Protein 4HEI (pdb70)

InterPro domains:
  IPR003489 Ribosome hibernation promoting factor/RaiA [PF02482] (3-92)
  IPR003489 Ribosome hibernation promoting factor/RaiA [TIGR00741] (1-95)
  IPR003489 Ribosome hibernation promoting factor/RaiA [cd00552] (2-91)
  IPR036567 Ribosome hibernation promotion factor-like [G3DSA:3.30.160.100] (1-95)
  IPR036567 Ribosome hibernation promotion factor-like [SSF69754] (1-95)
  IPR050574 HPF/YfiA ribosome-associated [PTHR33231] (2-95)

Nearest PDB structures (foldseek):
  4hei-assembly1_A  TM=1.011E+00  e=3.816E-20  Vibrio cholerae O1 biovar El Tor str. N16961
  6h4n-assembly1_x  TM=9.667E-01  e=2.259E-11  Escherichia coli BW25113
  4v8h-assembly2_CX  TM=9.528E-01  e=6.889E-11  Escherichia coli K-12
  3tqm-assembly1_A  TM=9.618E-01  e=5.999E-10  Coxiella burnetii
  2ywq-assembly3_C  TM=9.200E-01  e=1.225E-08  Thermus thermophilus HB8

B-factor: mean 31.22, std 11.82, range [11.13, 81.32]

Radius of gyration: 16.6 Å; Cα contacts (8 Å, |Δi|>4): 296; chains: 2; bounding box: 36×39×43 Å

Foldseek 3Di:
DAEDEEEDADDDDVVLVVLLVVLVVVVCVVPVFWDYKYWYWYDDPQKTKIWMWTDGVPDIFTDMAIDSDNSVRSVVGSVSRSVVRVVVVVVD/DAEDEEEDADDCDVVNVVLLCVLVVVVVVVAPFWDYKYWYWYDDPQKTKIWMWTDGDPDIQTDMAIDSDNSVRSVVGSVSSVVVRVVVVDD

Solvent-accessible surface area: 10105 Å² total; per-residue (Å²): 76,115,31,32,14,48,22,38,141,47,111,57,48,110,63,17,58,94,63,1,78,51,47,2,75,138,8,66,200,140,15,111,108,11,48,13,4,17,2,8,0,58,36,56,163,137,84,34,5,0,5,2,19,0,22,10,80,158,38,53,10,81,9,57,5,64,53,158,79,12,71,36,0,2,46,46,2,12,79,86,0,46,143,59,3,75,148,54,111,108,72,111,79,105,25,33,16,53,23,40,136,47,107,48,49,108,64,20,52,92,60,0,68,65,50,1,66,111,5,63,162,125,18,129,104,9,55,24,3,16,2,8,0,55,37,62,169,154,101,33,20,0,5,2,18,0,24,14,54,154,42,48,7,77,10,58,6,76,38,139,75,10,70,35,0,3,54,44,2,14,100,96,0,46,146,51,3,48,124,60,134,152,70

CATH classification: 3.30.160.100

Sequence (183 aa):
MQINIQGHHIDLTDSMQDYVHSKFDKLERFFDHINHVQVILRVEKLRRQIAEATLHVNQAEIHAHADDENMYAAIDSLVDKLVRQLNKHKEKLMQINIQGHHIDLTDSMQDYVHSKFDKLERFFDHINHVQVILRVEKLRQIAEATLHVNQAEIHAHADDENMYAAIDSLVDKLVRQLNKHKEK

Structure (mmCIF, N/CA/C/O backbone):
data_4HEI
#
_entry.id   4HEI
#
_cell.length_a   46.354
_cell.length_b   46.354
_cell.length_c   174.492
_cell.angle_alpha   90.00
_cell.angle_beta   90.00
_cell.angle_gamma   90.00
#
_symmetry.space_group_name_H-M   'P 41 21 2'
#
loop_
_entity.id
_entity.type
_entity.pdbx_description
1 polymer 'RIBOSOME HIBERNATION PROTEIN YHBH'
2 non-polymer 'COBALT (III) ION'
3 non-polymer 'THIOCYANATE ION'
4 non-polymer 'UNKNOWN LIGAND'
5 water water
#
loop_
_atom_site.group_PDB
_atom_site.id
_atom_site.type_symbol
_atom_site.label_atom_id
_atom_site.label_alt_id
_atom_site.label_comp_id
_atom_site.label_asym_id
_atom_site.label_entity_id
_atom_site.label_seq_id
_atom_site.pdbx_PDB_ins_code
_atom_site.Cartn_x
_atom_site.Cartn_y
_atom_site.Cartn_z
_atom_site.occupancy
_atom_site.B_iso_or_equiv
_atom_site.auth_seq_id
_atom_site.auth_comp_id
_atom_site.auth_asym_id
_atom_site.auth_atom_id
_atom_site.pdbx_PDB_model_num
ATOM 1 N N . MET A 1 1 ? -7.858 11.833 69.462 1.00 45.00 1 MET A N 1
ATOM 2 C CA . MET A 1 1 ? -6.772 12.704 68.936 1.00 43.58 1 MET A CA 1
ATOM 3 C C . MET A 1 1 ? -7.165 14.180 68.957 1.00 43.40 1 MET A C 1
ATOM 4 O O . MET A 1 1 ? -8.099 14.601 68.267 1.00 43.41 1 MET A O 1
ATOM 9 N N . GLN A 1 2 ? -6.452 14.956 69.766 1.00 41.40 2 GLN A N 1
ATOM 10 C CA . GLN A 1 2 ? -6.689 16.392 69.871 1.00 38.89 2 GLN A CA 1
ATOM 11 C C . GLN A 1 2 ? -5.437 17.072 69.340 1.00 35.57 2 GLN A C 1
ATOM 12 O O . GLN A 1 2 ? -4.384 17.020 69.981 1.00 33.57 2 GLN A O 1
ATOM 18 N N . ILE A 1 3 ? -5.556 17.699 68.171 1.00 32.11 3 ILE A N 1
ATOM 19 C CA . ILE A 1 3 ? -4.429 18.372 67.536 1.00 29.55 3 ILE A CA 1
ATOM 20 C C . ILE A 1 3 ? -4.363 19.864 67.822 1.00 29.04 3 ILE A C 1
ATOM 21 O O . ILE A 1 3 ? -5.351 20.579 67.662 1.00 28.09 3 ILE A O 1
ATOM 26 N N . ASN A 1 4 ? -3.196 20.332 68.245 1.00 26.24 4 ASN A N 1
ATOM 27 C CA . ASN A 1 4 ? -3.011 21.750 68.496 1.00 25.83 4 ASN A CA 1
ATOM 28 C C . ASN A 1 4 ? -1.983 22.231 67.486 1.00 23.96 4 ASN A C 1
ATOM 29 O O . ASN A 1 4 ? -0.846 21.767 67.478 1.00 21.82 4 ASN A O 1
ATOM 34 N N . ILE A 1 5 ? -2.392 23.147 66.617 1.00 22.78 5 ILE A N 1
ATOM 35 C CA . ILE A 1 5 ? -1.489 23.674 65.609 1.00 22.27 5 ILE A CA 1
ATOM 36 C C . ILE A 1 5 ? -1.114 25.101 65.955 1.00 24.57 5 ILE A C 1
ATOM 37 O O . ILE A 1 5 ? -1.989 25.953 66.133 1.00 24.52 5 ILE A O 1
ATOM 42 N N . GLN A 1 6 ? 0.185 25.356 66.049 1.00 23.52 6 GLN A N 1
ATOM 43 C CA . GLN A 1 6 ? 0.682 26.689 66.356 1.00 26.08 6 GLN A CA 1
ATOM 44 C C . GLN A 1 6 ? 1.637 27.163 65.270 1.00 25.48 6 GLN A C 1
ATOM 45 O O . GLN A 1 6 ? 2.338 26.366 64.648 1.00 22.53 6 GLN A O 1
ATOM 51 N N . GLY A 1 7 ? 1.657 28.474 65.048 1.00 26.38 7 GLY A N 1
ATOM 52 C CA . GLY A 1 7 ? 2.548 29.038 64.055 1.00 27.55 7 GLY A CA 1
ATOM 53 C C . GLY A 1 7 ? 3.516 29.997 64.719 1.00 28.89 7 GLY A C 1
ATOM 54 O O . GLY A 1 7 ? 3.215 30.550 65.776 1.00 29.58 7 GLY A O 1
ATOM 55 N N . HIS A 1 8 ? 4.683 30.179 64.112 1.00 29.98 8 HIS A N 1
ATOM 56 C CA . HIS A 1 8 ? 5.693 31.096 64.635 1.00 32.43 8 HIS A CA 1
ATOM 57 C C . HIS A 1 8 ? 6.398 31.778 63.466 1.00 32.16 8 HIS A C 1
ATOM 58 O O . HIS A 1 8 ? 6.99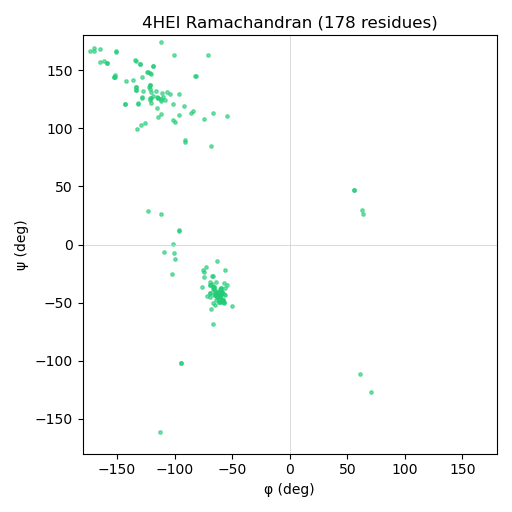9 31.112 62.622 1.00 30.35 8 HIS A O 1
ATOM 65 N N . HIS A 1 9 ? 6.326 33.104 63.427 1.00 33.41 9 HIS A N 1
ATOM 66 C CA . HIS A 1 9 ? 6.945 33.877 62.354 1.00 35.98 9 HIS A CA 1
ATOM 67 C C . HIS A 1 9 ? 6.423 33.402 61.007 1.00 35.00 9 HIS A C 1
ATOM 68 O O . HIS A 1 9 ? 7.190 33.177 60.077 1.00 35.19 9 HIS A O 1
ATOM 75 N N . ILE A 1 10 ? 5.109 33.247 60.912 1.00 35.14 10 ILE A N 1
ATOM 76 C CA . ILE A 1 10 ? 4.494 32.781 59.680 1.00 34.93 10 ILE A CA 1
ATOM 77 C C . ILE A 1 10 ? 3.024 33.166 59.629 1.00 35.45 10 ILE A C 1
ATOM 78 O O . ILE A 1 10 ? 2.389 33.398 60.661 1.00 32.00 10 ILE A O 1
ATOM 83 N N . ASP A 1 11 ? 2.485 33.241 58.417 1.00 36.21 11 ASP A N 1
ATOM 84 C CA . ASP A 1 11 ? 1.079 33.562 58.253 1.00 38.05 11 ASP A CA 1
ATOM 85 C C . ASP A 1 11 ? 0.334 32.238 58.230 1.00 37.29 11 ASP A C 1
ATOM 86 O O . ASP A 1 11 ? 0.133 31.650 57.169 1.00 39.20 11 ASP A O 1
ATOM 91 N N . LEU A 1 12 ? -0.042 31.760 59.411 1.00 36.49 12 LEU A N 1
ATOM 92 C CA . LEU A 1 12 ? -0.768 30.500 59.533 1.00 35.58 12 LEU A CA 1
ATOM 93 C C . LEU A 1 12 ? -2.152 30.667 58.901 1.00 35.59 12 LEU A C 1
ATOM 94 O O . LEU A 1 12 ? -2.982 31.423 59.402 1.00 35.74 12 LEU A O 1
ATOM 99 N N . THR A 1 13 ? -2.389 29.969 57.795 1.00 34.64 13 THR A N 1
ATOM 100 C CA . THR A 1 13 ? -3.663 30.058 57.086 1.00 33.78 13 THR A CA 1
ATOM 101 C C . THR A 1 13 ? -4.576 28.882 57.394 1.00 33.79 13 THR A C 1
ATOM 102 O O . THR A 1 13 ? -4.130 27.851 57.898 1.00 34.12 13 THR A O 1
ATOM 106 N N . ASP A 1 14 ? -5.858 29.034 57.086 1.00 32.72 14 ASP A N 1
ATOM 107 C CA . ASP A 1 14 ? -6.807 27.957 57.328 1.00 33.22 14 ASP A CA 1
ATOM 108 C C . ASP A 1 14 ? -6.498 26.784 56.413 1.00 32.45 14 ASP A C 1
ATOM 109 O O . ASP A 1 14 ? -6.802 25.641 56.743 1.00 32.44 14 ASP A O 1
ATOM 114 N N . SER A 1 1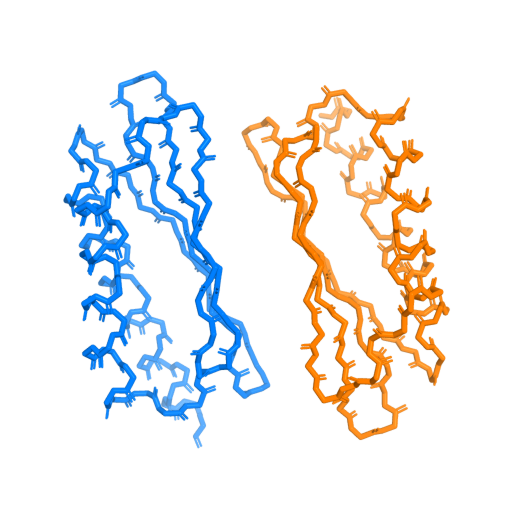5 ? -5.893 27.072 55.264 1.00 31.21 15 SER A N 1
ATOM 115 C CA . SER A 1 15 ? -5.530 26.018 54.325 1.00 29.06 15 SER A CA 1
ATOM 116 C C . SER A 1 15 ? -4.466 25.125 54.951 1.00 27.94 15 SER A C 1
ATOM 117 O O . SER A 1 15 ? -4.530 23.904 54.834 1.00 26.89 15 SER A O 1
ATOM 120 N N . MET A 1 16 ? -3.480 25.735 55.604 1.00 27.06 16 MET A N 1
ATOM 121 C CA . MET A 1 16 ? -2.429 24.966 56.252 1.00 27.11 16 MET A CA 1
ATOM 122 C C . MET A 1 16 ? -3.050 24.091 57.327 1.00 25.83 16 MET A C 1
ATOM 123 O O . MET A 1 16 ? -2.792 22.890 57.390 1.00 22.51 16 MET A O 1
ATOM 128 N N . GLN A 1 17 ? -3.873 24.697 58.172 1.00 25.37 17 GLN A N 1
ATOM 129 C CA . GLN A 1 17 ? -4.512 23.948 59.238 1.00 27.36 17 GLN A CA 1
ATOM 130 C C . GLN A 1 17 ? -5.397 22.845 58.680 1.00 26.64 17 GLN A C 1
ATOM 131 O O . GLN A 1 17 ? -5.361 21.716 59.170 1.00 24.30 17 GLN A O 1
ATOM 137 N N . ASP A 1 18 ? -6.176 23.161 57.648 1.00 26.58 18 ASP A N 1
ATOM 138 C CA . ASP A 1 18 ? -7.042 22.156 57.035 1.00 27.29 18 ASP A CA 1
ATOM 139 C C . ASP A 1 18 ? -6.197 21.007 56.493 1.00 25.93 18 ASP A C 1
ATOM 140 O O . ASP A 1 18 ? -6.529 19.831 56.678 1.00 24.18 18 ASP A O 1
ATOM 145 N N . TYR A 1 19 ? -5.102 21.353 55.826 1.00 23.39 19 TYR A N 1
ATOM 146 C CA . TYR A 1 19 ? -4.212 20.351 55.258 1.00 22.91 19 TYR A CA 1
ATOM 147 C C . TYR A 1 19 ? -3.631 19.466 56.353 1.00 21.84 19 TYR A C 1
ATOM 148 O O . TYR A 1 19 ? -3.611 18.241 56.227 1.00 19.70 19 TYR A O 1
ATOM 157 N N . VAL A 1 20 ? -3.148 20.086 57.424 1.00 20.91 20 VAL A N 1
ATOM 158 C CA . VAL A 1 20 ? -2.579 19.327 58.532 1.00 19.40 20 VAL A CA 1
ATOM 159 C C . VAL A 1 20 ? -3.623 18.360 59.073 1.00 20.42 20 VAL A C 1
ATOM 160 O O . VAL A 1 20 ? -3.341 17.179 59.274 1.00 18.26 20 VAL A O 1
ATOM 164 N N . HIS A 1 21 ? -4.829 18.863 59.303 1.00 22.01 21 HIS A N 1
ATOM 165 C CA . HIS A 1 21 ? -5.899 18.013 59.809 1.00 24.72 21 HIS A CA 1
ATOM 166 C C . HIS A 1 21 ? -6.166 16.854 58.856 1.00 24.57 21 HIS A C 1
ATOM 167 O O . HIS A 1 21 ? -6.361 15.712 59.285 1.00 26.25 21 HIS A O 1
ATOM 174 N N . SER A 1 22 ? -6.150 17.144 57.563 1.00 25.67 22 SER A N 1
ATOM 175 C CA . SER A 1 22 ? -6.375 16.119 56.555 1.00 27.87 22 SER A CA 1
ATOM 176 C C . SER A 1 22 ? -5.360 14.982 56.699 1.00 26.46 22 SER A C 1
ATOM 177 O O . SER A 1 22 ? -5.729 13.802 56.738 1.00 24.22 22 SER A O 1
ATOM 180 N N . LYS A 1 23 ? -4.082 15.340 56.788 1.00 25.73 23 LYS A N 1
ATOM 181 C CA . LYS A 1 23 ? -3.011 14.354 56.921 1.00 25.28 23 LYS A CA 1
ATOM 182 C C . LYS A 1 23 ? -3.159 13.489 58.176 1.00 24.38 23 LYS A C 1
ATOM 183 O O . LYS A 1 23 ? -2.947 12.278 58.128 1.00 22.35 23 LYS A O 1
ATOM 189 N N . PHE A 1 24 ? -3.513 14.108 59.299 1.00 23.33 24 PHE A N 1
ATOM 190 C CA . PHE A 1 24 ? -3.666 13.373 60.547 1.00 25.55 24 PHE A CA 1
ATOM 191 C C . PHE A 1 24 ? -4.933 12.526 60.604 1.00 26.19 24 PHE A C 1
ATOM 192 O O . PHE A 1 24 ? -4.957 11.483 61.257 1.00 26.40 24 PHE A O 1
ATOM 200 N N . ASP A 1 25 ? -5.971 12.937 59.883 1.00 24.12 25 ASP A N 1
ATOM 201 C CA . ASP A 1 25 ? -7.185 12.132 59.846 1.00 23.84 25 ASP A CA 1
ATOM 202 C C . ASP A 1 25 ? -6.892 10.821 59.108 1.00 24.19 25 ASP A C 1
ATOM 203 O O . ASP A 1 25 ? -7.446 9.779 59.448 1.00 25.06 25 ASP A O 1
ATOM 208 N N . LYS A 1 26 ? -6.018 10.864 58.107 1.00 22.60 26 LYS A N 1
ATOM 209 C CA . LYS A 1 26 ? -5.679 9.650 57.374 1.00 26.08 26 LYS A CA 1
ATOM 210 C C . LYS A 1 26 ? -4.827 8.753 58.259 1.00 24.82 26 LYS A C 1
ATOM 211 O O . LYS A 1 26 ? -5.038 7.540 58.347 1.00 24.70 26 LYS A O 1
ATOM 217 N N . LEU A 1 27 ? -3.867 9.380 58.925 1.00 24.71 27 LEU A N 1
ATOM 218 C CA . LEU A 1 27 ? -2.941 8.704 59.817 1.00 25.29 27 LEU A CA 1
ATOM 219 C C . LEU A 1 27 ? -3.603 7.908 60.946 1.00 24.65 27 LEU A C 1
ATOM 220 O O . LEU A 1 27 ? -3.203 6.777 61.234 1.00 23.83 27 LEU A O 1
ATOM 225 N N . GLU A 1 28 ? -4.615 8.487 61.586 1.00 21.30 28 GLU A N 1
ATOM 226 C CA . GLU A 1 28 ? -5.265 7.814 62.703 1.00 20.37 28 GLU A CA 1
ATOM 227 C C . GLU A 1 28 ? -5.959 6.505 62.326 1.00 19.69 28 GLU A C 1
ATOM 228 O O . GLU A 1 28 ? -6.314 5.709 63.200 1.00 19.37 28 GLU A O 1
ATOM 234 N N . ARG A 1 29 ? -6.156 6.274 61.030 1.00 18.56 29 ARG A N 1
ATOM 235 C CA . ARG A 1 29 ? -6.805 5.037 60.599 1.00 16.64 29 ARG A CA 1
ATOM 236 C C . ARG A 1 29 ? -5.855 3.846 60.717 1.00 18.46 29 ARG A C 1
ATOM 237 O O . ARG A 1 29 ? -6.290 2.705 60.834 1.00 16.71 29 ARG A O 1
ATOM 245 N N . PHE A 1 30 ? -4.555 4.122 60.697 1.00 20.97 30 PHE A N 1
ATOM 246 C CA . PHE A 1 30 ? -3.549 3.069 60.792 1.00 23.20 30 PHE A CA 1
ATOM 247 C C . PHE A 1 30 ? -2.933 2.962 62.180 1.00 24.04 30 PHE A C 1
ATOM 248 O O . PHE A 1 30 ? -2.450 1.900 62.577 1.00 23.38 30 PHE A O 1
ATOM 256 N N . PHE A 1 31 ? -2.960 4.066 62.914 1.00 24.49 31 PHE A N 1
ATOM 257 C CA . PHE A 1 31 ? -2.413 4.120 64.263 1.00 26.82 31 PHE A CA 1
ATOM 258 C C . PHE A 1 31 ? -3.512 4.712 65.120 1.00 27.92 31 PHE A C 1
ATOM 259 O O . PHE A 1 31 ? -3.725 5.922 65.106 1.00 29.53 31 PHE A O 1
ATOM 267 N N . ASP A 1 32 ? -4.192 3.859 65.877 1.00 30.59 32 ASP A N 1
ATOM 268 C CA . ASP A 1 32 ? -5.326 4.285 66.694 1.00 35.51 32 ASP A CA 1
ATOM 269 C C . ASP A 1 32 ? -5.079 4.615 68.165 1.00 35.53 32 ASP A C 1
ATOM 270 O O . ASP A 1 32 ? -6.033 4.780 68.929 1.00 36.56 32 ASP A O 1
ATOM 275 N N . HIS A 1 33 ? -3.818 4.726 68.568 1.00 35.03 33 HIS A N 1
ATOM 276 C CA . HIS A 1 33 ? -3.511 5.038 69.956 1.00 35.79 33 HIS A CA 1
ATOM 277 C C . HIS A 1 33 ? -2.891 6.427 70.129 1.00 34.11 33 HIS A C 1
ATOM 278 O O . HIS A 1 33 ? -2.155 6.683 71.079 1.00 34.19 33 HIS A O 1
ATOM 285 N N . ILE A 1 34 ? -3.205 7.314 69.193 1.00 30.32 34 ILE A N 1
ATOM 286 C CA . ILE A 1 34 ? -2.723 8.689 69.195 1.00 27.98 34 ILE A CA 1
ATOM 287 C C . ILE A 1 34 ? -3.609 9.560 70.080 1.00 28.89 34 ILE A C 1
ATOM 288 O O . ILE A 1 34 ? -4.787 9.763 69.785 1.00 29.91 34 ILE A O 1
ATOM 293 N N . ASN A 1 35 ? -3.040 10.076 71.164 1.00 28.17 35 ASN A N 1
ATOM 294 C CA . ASN A 1 35 ? -3.786 10.927 72.075 1.00 30.70 35 ASN A CA 1
ATOM 295 C C . ASN A 1 35 ? -3.572 12.393 71.707 1.00 31.34 35 ASN A C 1
ATOM 296 O O . ASN A 1 35 ? -4.170 12.885 70.750 1.00 34.48 35 ASN A O 1
ATOM 301 N N . HIS A 1 36 ? -2.721 13.098 72.439 1.00 30.25 36 HIS A N 1
ATOM 302 C CA . HIS A 1 36 ? -2.481 14.494 72.107 1.00 29.01 36 HIS A CA 1
ATOM 303 C C . HIS A 1 36 ? -1.470 14.650 70.981 1.00 26.59 36 HIS A C 1
ATOM 304 O O . HIS A 1 36 ? -0.524 13.871 70.858 1.00 26.47 36 HIS A O 1
ATOM 311 N N . VAL A 1 37 ? -1.690 15.662 70.152 1.00 24.20 37 VAL A N 1
ATOM 312 C CA . VAL A 1 37 ? -0.796 15.951 69.040 1.00 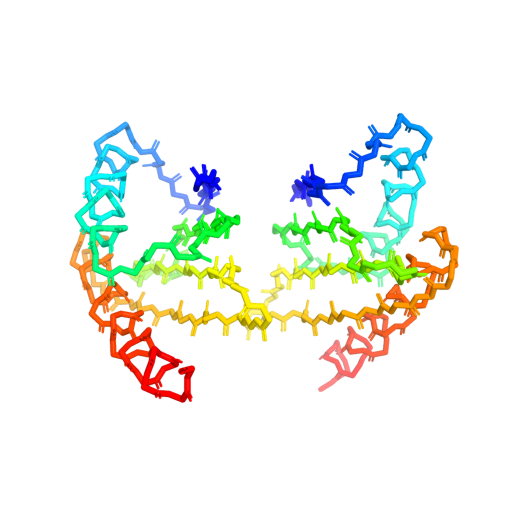21.19 37 VAL A CA 1
ATOM 313 C C . VAL A 1 37 ? -0.488 17.442 69.004 1.00 19.26 37 VAL A C 1
ATOM 314 O O . VAL A 1 37 ? -1.389 18.274 69.117 1.00 19.27 37 VAL A O 1
ATOM 318 N N . GLN A 1 38 ? 0.791 17.778 68.866 1.00 18.54 38 GLN A N 1
ATOM 319 C CA . GLN A 1 38 ? 1.193 19.172 68.761 1.00 17.07 38 GLN A CA 1
ATOM 320 C C . GLN A 1 38 ? 1.917 19.343 67.437 1.00 16.72 38 GLN A C 1
ATOM 321 O O . GLN A 1 38 ? 2.724 18.503 67.052 1.00 15.46 38 GLN A O 1
ATOM 327 N N . VAL A 1 39 ? 1.616 20.429 66.743 1.00 15.85 39 VAL A N 1
ATOM 328 C CA . VAL A 1 39 ? 2.255 20.721 65.480 1.00 16.07 39 VAL A CA 1
ATOM 329 C C . VAL A 1 39 ? 2.663 22.180 65.513 1.00 15.57 39 VAL A C 1
ATOM 330 O O . VAL A 1 39 ? 1.904 23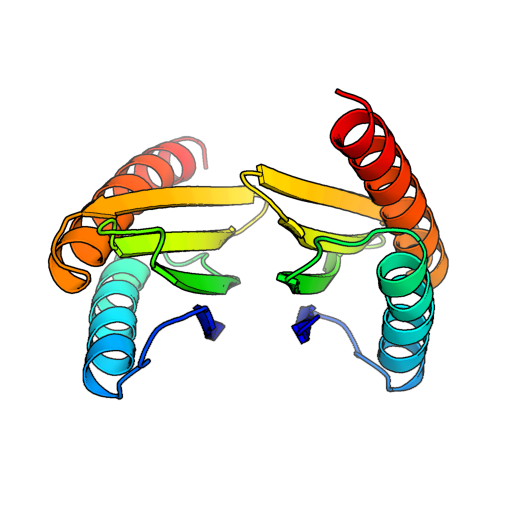.033 65.967 1.00 18.04 39 VAL A O 1
ATOM 334 N N . ILE A 1 40 ? 3.881 22.452 65.063 1.00 14.90 40 ILE A N 1
ATOM 335 C CA . ILE A 1 40 ? 4.382 23.814 65.000 1.00 16.34 40 ILE A CA 1
ATOM 336 C C . ILE A 1 40 ? 4.917 24.067 63.599 1.00 17.20 40 ILE A C 1
ATOM 337 O O . ILE A 1 40 ? 5.752 23.312 63.092 1.00 17.90 40 ILE A O 1
ATOM 342 N N . LEU A 1 41 ? 4.423 25.134 62.980 1.00 18.73 41 LEU A N 1
ATOM 343 C CA . LEU A 1 41 ? 4.847 25.527 61.644 1.00 19.80 41 LEU A CA 1
ATOM 344 C C . LEU A 1 41 ? 5.562 26.861 61.816 1.00 20.37 41 LEU A C 1
ATOM 345 O O . LEU A 1 41 ? 5.018 27.785 62.410 1.00 21.04 41 LEU A O 1
ATOM 350 N N . ARG A 1 42 ? 6.790 26.948 61.327 1.00 22.73 42 ARG A N 1
ATOM 351 C CA . ARG A 1 42 ? 7.529 28.188 61.467 1.00 24.36 42 ARG A CA 1
ATOM 352 C C . ARG A 1 42 ? 8.514 28.400 60.338 1.00 26.40 42 ARG A C 1
ATOM 353 O O . ARG A 1 42 ? 8.824 27.482 59.577 1.00 25.99 42 ARG A O 1
ATOM 361 N N . VAL A 1 43 ? 9.008 29.628 60.244 1.00 27.70 43 VAL A N 1
ATOM 362 C CA . VAL A 1 43 ? 9.952 29.991 59.204 1.00 31.01 43 VAL A CA 1
ATOM 363 C C . VAL A 1 43 ? 11.261 30.483 59.802 1.00 32.68 43 VAL A C 1
ATOM 364 O O . VAL A 1 43 ? 11.268 31.303 60.715 1.00 33.76 43 VAL A O 1
ATOM 368 N N . GLU A 1 44 ? 12.359 29.942 59.292 1.00 37.17 44 GLU A N 1
ATOM 369 C CA . GLU A 1 44 ? 13.703 30.312 59.717 1.00 41.69 44 GLU A CA 1
ATOM 370 C C . GLU A 1 44 ? 14.388 30.681 58.409 1.00 43.09 44 GLU A C 1
ATOM 371 O O . GLU A 1 44 ? 14.739 29.807 57.624 1.00 43.81 44 GLU A O 1
ATOM 377 N N . LYS A 1 45 ? 14.555 31.982 58.187 1.00 44.68 45 LYS A N 1
ATOM 378 C CA . LYS A 1 45 ? 15.137 32.528 56.963 1.00 46.23 45 LYS A CA 1
ATOM 379 C C . LYS A 1 45 ? 14.257 32.110 55.781 1.00 45.64 45 LYS A C 1
ATOM 380 O O . LYS A 1 45 ? 13.127 32.580 55.661 1.00 47.08 45 LYS A O 1
ATOM 386 N N . LEU A 1 46 ? 14.756 31.236 54.915 1.00 45.58 46 LEU A N 1
ATOM 387 C CA . LEU A 1 46 ? 13.987 30.769 53.766 1.00 43.55 46 LEU A CA 1
ATOM 388 C C . LEU A 1 46 ? 13.384 29.400 54.049 1.00 40.17 46 LEU A C 1
ATOM 389 O O . LEU A 1 46 ? 12.516 28.929 53.313 1.00 39.13 46 LEU A O 1
ATOM 394 N N . ARG A 1 47 ? 13.853 28.770 55.120 1.00 37.47 47 ARG A N 1
ATOM 395 C CA A ARG A 1 47 ? 13.377 27.446 55.493 0.28 35.74 47 ARG A CA 1
ATOM 396 C CA B ARG A 1 47 ? 13.389 27.446 55.515 0.45 35.41 47 ARG A CA 1
ATOM 397 C C . ARG A 1 47 ? 11.972 27.435 56.073 1.00 33.67 47 ARG A C 1
ATOM 398 O O . ARG A 1 47 ? 11.643 28.224 56.957 1.00 32.42 47 ARG A O 1
ATOM 413 N N . GLN A 1 48 ? 11.144 26.528 55.559 1.00 30.57 48 GLN A N 1
ATOM 414 C CA . GLN A 1 48 ? 9.775 26.376 56.032 1.00 25.95 48 GLN A CA 1
ATOM 415 C C . GLN A 1 48 ? 9.926 25.143 56.914 1.00 23.20 48 GLN A C 1
ATOM 416 O O . GLN A 1 48 ? 10.347 24.087 56.444 1.00 21.38 48 GLN A O 1
ATOM 422 N N . ILE A 1 49 ? 9.602 25.282 58.193 1.00 21.75 49 ILE A N 1
ATOM 423 C CA . ILE A 1 49 ? 9.776 24.185 59.135 1.00 21.46 49 ILE A CA 1
ATOM 424 C C . ILE A 1 49 ? 8.483 23.673 59.748 1.00 19.29 49 ILE A C 1
ATOM 425 O O . ILE A 1 49 ? 7.658 24.452 60.214 1.00 19.18 49 ILE A O 1
ATOM 430 N N . ALA A 1 50 ? 8.310 22.353 59.740 1.00 17.99 50 ALA A N 1
ATOM 431 C CA . ALA A 1 50 ? 7.124 21.728 60.325 1.00 17.39 50 ALA A CA 1
ATOM 432 C C . ALA A 1 50 ? 7.601 20.788 61.423 1.00 15.56 50 ALA A C 1
ATOM 433 O O . ALA A 1 50 ? 8.449 19.926 61.185 1.00 16.39 50 ALA A O 1
ATOM 435 N N . GLU A 1 51 ? 7.058 20.973 62.623 1.00 13.08 51 GLU A N 1
ATOM 436 C CA . GLU A 1 51 ? 7.413 20.174 63.785 1.00 14.39 51 GLU A CA 1
ATOM 437 C C . GLU A 1 51 ? 6.178 19.472 64.324 1.00 11.13 51 GLU A C 1
ATOM 438 O O . GLU A 1 51 ? 5.066 20.013 64.261 1.00 14.75 51 GLU A O 1
ATOM 444 N N . ALA A 1 52 ? 6.368 18.275 64.868 1.00 13.55 52 ALA A N 1
ATOM 445 C CA . ALA A 1 52 ? 5.251 17.541 65.453 1.00 15.42 52 ALA A CA 1
ATOM 446 C C . ALA A 1 52 ? 5.674 16.591 66.565 1.00 16.15 52 ALA A C 1
ATOM 447 O O . ALA A 1 52 ? 6.752 15.979 66.520 1.00 16.26 52 ALA A O 1
ATOM 449 N N . THR A 1 53 ? 4.817 16.484 67.573 1.00 16.05 53 THR A N 1
ATOM 450 C CA . THR A 1 53 ? 5.031 15.581 68.685 1.00 15.39 53 THR A CA 1
ATOM 451 C C . THR A 1 53 ? 3.715 14.847 68.857 1.00 15.74 53 THR A C 1
ATOM 452 O O . THR A 1 53 ? 2.669 15.475 69.054 1.00 15.21 53 THR A O 1
ATOM 456 N N . LEU A 1 54 ? 3.761 13.529 68.742 1.00 16.69 54 LEU A N 1
ATOM 457 C CA . LEU A 1 54 ? 2.568 12.716 68.904 1.00 17.44 54 LEU A CA 1
ATOM 458 C C . LEU A 1 54 ? 2.695 11.939 70.211 1.00 18.53 54 LEU A C 1
ATOM 459 O O . LEU A 1 54 ? 3.703 11.270 70.458 1.00 18.95 54 LEU A O 1
ATOM 464 N N . HIS A 1 55 ? 1.680 12.049 71.054 1.00 16.89 55 HIS A N 1
ATOM 465 C CA . HIS A 1 55 ? 1.675 11.346 72.325 1.00 20.07 55 HIS A CA 1
ATOM 466 C C . HIS A 1 55 ? 0.784 10.126 72.156 1.00 20.47 55 HIS A C 1
ATOM 467 O O . HIS A 1 55 ? -0.439 10.239 72.065 1.00 22.23 55 HIS A O 1
ATOM 474 N N . VAL A 1 56 ? 1.421 8.963 72.094 1.00 22.12 56 VAL A N 1
ATOM 475 C CA . VAL A 1 56 ? 0.725 7.697 71.908 1.00 27.35 56 VAL A CA 1
ATOM 476 C C . VAL A 1 56 ? 0.828 6.861 73.178 1.00 30.10 56 VAL A C 1
ATOM 477 O O . VAL A 1 56 ? 1.523 7.234 74.123 1.00 30.44 56 VAL A O 1
ATOM 481 N N . ASN A 1 57 ? 0.135 5.728 73.203 1.00 33.59 57 ASN A N 1
ATOM 482 C CA . ASN A 1 57 ? 0.166 4.870 74.378 1.00 36.48 57 ASN A CA 1
ATOM 483 C C . ASN A 1 57 ? 1.576 4.470 74.810 1.00 36.74 57 ASN A C 1
ATOM 484 O O . ASN A 1 57 ? 2.272 3.724 74.119 1.00 36.75 57 ASN A O 1
ATOM 489 N N . GLN A 1 58 ? 1.989 5.000 75.957 1.00 37.09 58 GLN A N 1
ATOM 490 C CA . GLN A 1 58 ? 3.295 4.717 76.542 1.00 37.91 58 GLN A CA 1
ATOM 491 C C . GLN A 1 58 ? 4.499 5.175 75.721 1.00 35.74 58 GLN A C 1
ATOM 492 O O . GLN A 1 58 ? 5.582 4.603 75.843 1.00 36.13 58 GLN A O 1
ATOM 498 N N . ALA A 1 59 ? 4.327 6.200 74.891 1.00 31.37 59 ALA A N 1
ATOM 499 C CA . ALA A 1 59 ? 5.448 6.687 74.098 1.00 26.83 59 ALA A CA 1
ATOM 500 C C . ALA A 1 59 ? 5.181 7.999 73.372 1.00 23.56 59 ALA A C 1
ATOM 501 O O . ALA A 1 59 ? 4.056 8.481 73.317 1.00 21.91 59 ALA A O 1
ATOM 503 N N . GLU A 1 60 ? 6.250 8.569 72.832 1.00 19.99 60 GLU A N 1
ATOM 504 C CA . GLU A 1 60 ? 6.180 9.808 72.078 1.00 21.20 60 GLU A CA 1
ATOM 505 C C . GLU A 1 60 ? 6.865 9.615 70.753 1.00 19.83 60 GLU A C 1
ATOM 506 O O . GLU A 1 60 ? 7.871 8.912 70.656 1.00 21.46 60 GLU A O 1
ATOM 512 N N . ILE A 1 61 ? 6.313 10.262 69.740 1.00 18.36 61 ILE A N 1
ATOM 513 C CA . ILE A 1 61 ? 6.851 10.236 68.398 1.00 18.09 61 ILE A CA 1
ATOM 514 C C . ILE A 1 61 ? 7.108 11.704 68.092 1.00 17.77 61 ILE A C 1
ATOM 515 O O . ILE A 1 61 ? 6.203 12.544 68.211 1.00 18.69 61 ILE A O 1
ATOM 520 N N . HIS A 1 62 ? 8.345 12.015 67.726 1.00 16.43 62 HIS A N 1
ATOM 521 C CA . HIS A 1 62 ? 8.712 13.392 67.436 1.00 14.98 62 HIS A CA 1
ATOM 522 C C . HIS A 1 62 ? 9.570 13.485 66.185 1.00 15.88 62 HIS A C 1
ATOM 523 O O . HIS A 1 62 ? 10.414 12.622 65.930 1.00 16.30 62 HIS A O 1
ATOM 530 N N . ALA A 1 63 ? 9.321 14.521 65.398 1.00 16.26 63 ALA A N 1
ATOM 531 C CA . ALA A 1 63 ? 10.090 14.755 64.189 1.00 17.16 63 ALA A CA 1
ATOM 532 C C . ALA A 1 63 ? 9.890 16.160 63.646 1.00 15.96 63 ALA A C 1
ATOM 533 O O . ALA A 1 63 ? 8.893 16.815 63.939 1.00 14.67 63 ALA A O 1
ATOM 535 N N . HIS A 1 64 ? 10.864 16.611 62.864 1.00 16.36 64 HIS A N 1
ATOM 536 C CA . HIS A 1 64 ? 10.832 17.909 62.209 1.00 15.69 64 HIS A CA 1
ATOM 537 C C . HIS A 1 64 ? 11.164 17.628 60.748 1.00 16.37 64 HIS A C 1
ATOM 538 O O . HIS A 1 64 ? 11.831 16.636 60.438 1.00 17.38 64 HIS A O 1
ATOM 545 N N . ALA A 1 65 ? 10.722 18.516 59.868 1.00 18.35 65 ALA A N 1
ATOM 546 C CA . ALA A 1 65 ? 11.010 18.412 58.441 1.00 19.01 65 ALA A CA 1
ATOM 547 C C . ALA A 1 65 ? 11.005 19.840 57.908 1.00 20.91 65 ALA A C 1
ATOM 548 O O . ALA A 1 65 ? 10.245 20.684 58.390 1.00 19.94 65 ALA A O 1
ATOM 550 N N . ASP A 1 66 ? 11.876 20.139 56.949 1.00 21.02 66 ASP A N 1
ATOM 551 C CA . ASP A 1 66 ? 11.894 21.489 56.401 1.00 22.17 66 ASP A CA 1
ATOM 552 C C . ASP A 1 66 ? 11.937 21.472 54.883 1.00 20.95 66 ASP A C 1
ATOM 553 O O . ASP A 1 66 ? 12.339 20.481 54.276 1.00 20.63 66 ASP A O 1
ATOM 558 N N . ASP A 1 67 ? 11.514 22.577 54.281 1.00 21.43 67 ASP A N 1
ATOM 559 C CA . ASP A 1 67 ? 11.459 22.677 52.833 1.00 23.20 67 ASP A CA 1
ATOM 560 C C . ASP A 1 67 ? 11.300 24.143 52.451 1.00 24.33 67 ASP A C 1
ATOM 561 O O . ASP A 1 67 ? 11.048 24.989 53.309 1.00 24.00 67 ASP A O 1
ATOM 566 N N . GLU A 1 68 ? 11.472 24.458 51.171 1.00 25.99 68 GLU A N 1
ATOM 567 C CA . GLU A 1 68 ? 11.279 25.833 50.738 1.00 27.38 68 GLU A CA 1
ATOM 568 C C . GLU A 1 68 ? 9.771 26.087 50.710 1.00 26.18 68 GLU A C 1
ATOM 569 O O . GLU A 1 68 ? 9.327 27.233 50.780 1.00 26.37 68 GLU A O 1
ATOM 575 N N . ASN A 1 69 ? 8.988 25.008 50.622 1.00 26.03 69 ASN A N 1
ATOM 576 C CA . ASN A 1 69 ? 7.525 25.114 50.609 1.00 23.55 69 ASN A CA 1
ATOM 577 C C . ASN A 1 69 ? 6.946 24.436 51.860 1.00 21.93 69 ASN A C 1
ATOM 578 O O . ASN A 1 69 ? 7.246 23.282 52.139 1.00 19.66 69 ASN A O 1
ATOM 583 N N . MET A 1 70 ? 6.112 25.157 52.602 1.00 21.44 70 MET A N 1
ATOM 584 C CA . MET A 1 70 ? 5.529 24.629 53.837 1.00 20.31 70 MET A CA 1
ATOM 585 C C . MET A 1 70 ? 4.687 23.368 53.668 1.00 21.21 70 MET A C 1
ATOM 586 O O . MET A 1 70 ? 4.760 22.455 54.483 1.00 18.53 70 MET A O 1
ATOM 591 N N . TYR A 1 71 ? 3.890 23.301 52.611 1.00 21.90 71 TYR A N 1
ATOM 592 C CA . TYR A 1 71 ? 3.068 22.119 52.405 1.00 20.47 71 TYR A CA 1
ATOM 593 C C . TYR A 1 71 ? 3.942 20.907 52.135 1.00 21.01 71 TYR A C 1
ATOM 594 O O . TYR A 1 71 ? 3.636 19.799 52.576 1.00 22.15 71 TYR A O 1
ATOM 603 N N . ALA A 1 72 ? 5.045 21.115 51.422 1.00 20.88 72 ALA A N 1
ATOM 604 C CA . ALA A 1 72 ? 5.974 20.031 51.133 1.00 20.02 72 ALA A CA 1
ATOM 605 C C . ALA A 1 72 ? 6.662 19.639 52.444 1.00 20.68 72 ALA A C 1
ATOM 606 O O . ALA A 1 72 ? 6.972 18.470 52.673 1.00 19.95 72 ALA A O 1
ATOM 608 N N . ALA A 1 73 ? 6.904 20.629 53.297 1.00 20.52 73 ALA A N 1
ATOM 609 C CA . ALA A 1 73 ? 7.537 20.373 54.590 1.00 20.73 73 ALA A CA 1
ATOM 610 C C . ALA A 1 73 ? 6.625 19.470 55.419 1.00 19.51 73 ALA A C 1
ATOM 611 O O . ALA A 1 73 ? 7.077 18.502 56.032 1.00 17.98 73 ALA A O 1
ATOM 613 N N . ILE A 1 74 ? 5.335 19.789 55.427 1.00 20.18 74 ILE A N 1
ATOM 614 C CA . ILE A 1 74 ? 4.370 18.997 56.175 1.00 20.27 74 ILE A CA 1
ATOM 615 C C . ILE A 1 74 ? 4.311 17.570 55.643 1.00 20.76 74 ILE A C 1
ATOM 616 O O . ILE A 1 74 ? 4.238 16.620 56.416 1.00 20.01 74 ILE A O 1
ATOM 621 N N . ASP A 1 75 ? 4.338 17.408 54.322 1.00 21.18 75 ASP A N 1
ATOM 622 C CA . ASP A 1 75 ? 4.303 16.064 53.754 1.00 22.83 75 ASP A CA 1
ATOM 623 C C . ASP A 1 75 ? 5.516 15.267 54.179 1.00 19.77 75 ASP A C 1
ATOM 624 O O . ASP A 1 75 ? 5.411 14.078 54.468 1.00 20.19 75 ASP A O 1
ATOM 629 N N . SER A 1 76 ? 6.677 15.914 54.192 1.00 20.09 76 SER A N 1
ATOM 630 C CA . SER A 1 76 ? 7.898 15.229 54.601 1.00 21.00 76 SER A CA 1
ATOM 631 C C . SER A 1 76 ? 7.815 14.861 56.077 1.00 21.38 76 SER A C 1
ATOM 632 O O . SER A 1 76 ? 8.253 13.777 56.479 1.00 23.26 76 SER A O 1
ATOM 635 N N . LEU A 1 77 ? 7.250 15.763 56.880 1.00 19.89 77 LEU A N 1
ATOM 636 C CA . LEU A 1 77 ? 7.109 15.514 58.311 1.00 18.67 77 LEU A CA 1
ATOM 637 C C . LEU A 1 77 ? 6.264 14.270 58.547 1.00 19.92 77 LEU A C 1
ATOM 638 O O . LEU A 1 77 ? 6.641 13.396 59.316 1.00 17.88 77 LEU A O 1
ATOM 643 N N . VAL A 1 78 ? 5.110 14.202 57.890 1.00 19.58 78 VAL A N 1
ATOM 644 C CA . VAL A 1 78 ? 4.229 13.058 58.058 1.00 22.07 78 VAL A CA 1
ATOM 645 C C . VAL A 1 78 ? 4.921 11.754 57.666 1.00 23.39 78 VAL A C 1
ATOM 646 O O . VAL A 1 78 ? 4.767 10.740 58.345 1.00 22.88 78 VAL A O 1
ATOM 650 N N . ASP A 1 79 ? 5.688 11.777 56.583 1.00 25.01 79 ASP A N 1
ATOM 651 C CA . ASP A 1 79 ? 6.399 10.573 56.176 1.00 27.03 79 ASP A CA 1
ATOM 652 C C . ASP A 1 79 ? 7.347 10.114 57.281 1.00 26.75 79 ASP A C 1
ATOM 653 O O . ASP A 1 79 ? 7.495 8.916 57.510 1.00 26.83 79 ASP A O 1
ATOM 658 N N . LYS A 1 80 ? 7.976 11.061 57.974 1.00 25.66 80 LYS A N 1
ATOM 659 C CA . LYS A 1 80 ? 8.886 10.711 59.065 1.00 25.09 80 LYS A CA 1
ATOM 660 C C . LYS A 1 80 ? 8.104 10.139 60.250 1.00 22.85 80 LYS A C 1
ATOM 661 O O . LYS A 1 80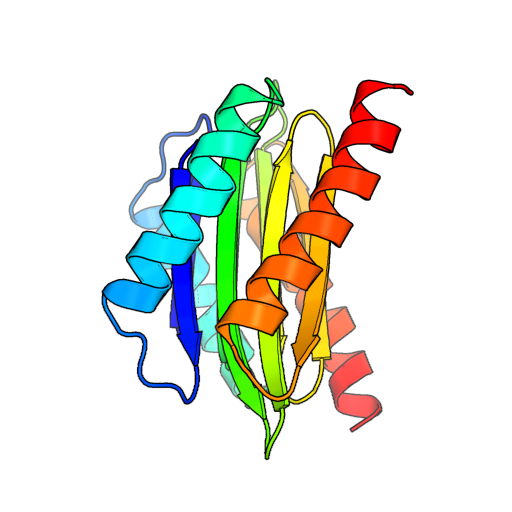 ? 8.528 9.168 60.875 1.00 23.54 80 LYS A O 1
ATOM 667 N N . LEU A 1 81 ? 6.961 10.748 60.555 1.00 22.17 81 LEU A N 1
ATOM 668 C CA . LEU A 1 81 ? 6.129 10.290 61.664 1.00 22.17 81 LEU A CA 1
ATOM 669 C C . LEU A 1 81 ? 5.594 8.885 61.397 1.00 21.53 81 LEU A C 1
ATOM 670 O O . LEU A 1 81 ? 5.587 8.039 62.284 1.00 22.44 81 LEU A O 1
ATOM 675 N N . VAL A 1 82 ? 5.152 8.642 60.166 1.00 23.61 82 VAL A N 1
ATOM 676 C CA . VAL A 1 82 ? 4.625 7.330 59.795 1.00 25.03 82 VAL A CA 1
ATOM 677 C C . VAL A 1 82 ? 5.687 6.246 59.979 1.00 25.32 82 VAL A C 1
ATOM 678 O O . VAL A 1 82 ? 5.387 5.167 60.491 1.00 25.64 82 VAL A O 1
ATOM 682 N N . ARG A 1 83 ? 6.926 6.526 59.572 1.00 26.19 83 ARG A N 1
ATOM 683 C CA . ARG A 1 83 ? 8.013 5.555 59.727 1.00 27.27 83 ARG A CA 1
ATOM 684 C C . ARG A 1 83 ? 8.175 5.214 61.199 1.00 27.95 83 ARG A C 1
ATOM 685 O O . ARG A 1 83 ? 8.257 4.044 61.576 1.00 27.54 83 ARG A O 1
ATOM 693 N N . GLN A 1 84 ? 8.227 6.243 62.037 1.00 25.67 84 GLN A N 1
ATOM 694 C CA . GLN A 1 84 ? 8.385 6.030 63.468 1.00 27.16 84 GLN A CA 1
ATOM 695 C C . GLN A 1 84 ? 7.175 5.338 64.091 1.00 26.29 84 GLN A C 1
ATOM 696 O O . GLN A 1 84 ? 7.322 4.528 65.004 1.00 27.17 84 GLN A O 1
ATOM 702 N N . LEU A 1 85 ? 5.980 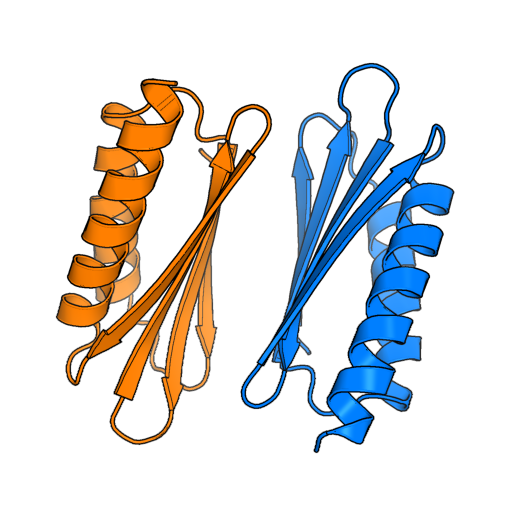5.667 63.608 1.00 25.31 85 LEU A N 1
ATOM 703 C CA . LEU A 1 85 ? 4.761 5.048 64.124 1.00 27.03 85 LEU A CA 1
ATOM 704 C C . LEU A 1 85 ? 4.705 3.561 63.777 1.00 29.46 85 LEU A C 1
ATOM 705 O O . LEU A 1 85 ? 4.257 2.743 64.585 1.00 29.58 85 LEU A O 1
ATOM 710 N N . ASN A 1 86 ? 5.158 3.214 62.576 1.00 31.53 86 ASN A N 1
ATOM 711 C CA . ASN A 1 86 ? 5.171 1.820 62.149 1.00 34.26 86 ASN A CA 1
ATOM 712 C C . ASN A 1 86 ? 6.132 1.027 63.026 1.00 37.36 86 ASN A C 1
ATOM 713 O O . ASN A 1 86 ? 5.810 -0.072 63.473 1.00 37.19 86 ASN A O 1
ATOM 718 N N . LYS A 1 87 ? 7.291 1.610 63.318 1.00 40.54 87 LYS A N 1
ATOM 719 C CA . LYS A 1 87 ? 8.268 0.946 64.174 1.00 44.72 87 LYS A CA 1
ATOM 720 C C . LYS A 1 87 ? 7.685 0.777 65.577 1.00 46.92 87 LYS A C 1
ATOM 721 O O . LYS A 1 87 ? 7.740 -0.306 66.157 1.00 47.46 87 LYS A O 1
ATOM 727 N N . HIS A 1 88 ? 7.117 1.848 66.119 1.00 48.93 88 HIS A N 1
ATOM 728 C CA . HIS A 1 88 ? 6.524 1.786 67.450 1.00 51.39 88 HIS A CA 1
ATOM 729 C C . HIS A 1 88 ? 5.330 0.835 67.490 1.00 52.90 88 HIS A C 1
ATOM 730 O O . HIS A 1 88 ? 5.063 0.201 68.511 1.00 52.49 88 HIS A O 1
ATOM 737 N N . LYS A 1 89 ? 4.607 0.748 66.379 1.00 54.91 89 LYS A N 1
ATOM 738 C CA . LYS A 1 89 ? 3.453 -0.135 66.303 1.00 57.04 89 LYS A CA 1
ATOM 739 C C . LYS A 1 89 ? 3.963 -1.568 66.316 1.00 58.73 89 LYS A C 1
ATOM 740 O O . LYS A 1 89 ? 3.307 -2.471 66.837 1.00 58.63 89 LYS A O 1
ATOM 746 N N . GLU A 1 90 ? 5.146 -1.761 65.740 1.00 60.51 90 GLU A N 1
ATOM 747 C CA . GLU A 1 90 ? 5.768 -3.076 65.682 1.00 62.58 90 GLU A CA 1
ATOM 748 C C . GLU A 1 90 ? 6.096 -3.547 67.094 1.00 63.92 90 GLU A C 1
ATOM 749 O O . GLU A 1 90 ? 5.727 -4.654 67.490 1.00 64.97 90 GLU A O 1
ATOM 752 N N . LYS A 1 91 ? 6.787 -2.698 67.849 1.00 65.04 91 LYS A N 1
ATOM 753 C CA . LYS A 1 91 ? 7.159 -3.025 69.220 1.00 66.04 91 LYS A CA 1
ATOM 754 C C . LYS A 1 91 ? 5.934 -3.503 69.990 1.00 66.71 91 LYS A C 1
ATOM 755 O O . LYS A 1 91 ? 5.944 -4.580 70.586 1.00 67.25 91 LYS A O 1
ATOM 756 N N . LEU A 1 92 ? 4.878 -2.697 69.963 1.00 67.20 92 LEU A N 1
ATOM 757 C CA . LEU A 1 92 ? 3.639 -3.033 70.652 1.00 67.77 92 LEU A CA 1
ATOM 758 C C . LEU A 1 92 ? 3.035 -4.313 70.085 1.00 67.74 92 LEU A C 1
ATOM 759 O O . LEU A 1 92 ? 2.225 -4.926 70.811 1.00 67.93 92 LEU A O 1
ATOM 761 N N . MET B 1 1 ? 6.767 34.769 75.062 1.00 47.88 1 MET B N 1
ATOM 762 C CA . MET B 1 1 ? 6.468 33.338 75.353 1.00 46.94 1 MET B CA 1
ATOM 763 C C . MET B 1 1 ? 4.979 33.045 75.243 1.00 46.39 1 MET B C 1
ATOM 764 O O . MET B 1 1 ? 4.157 33.700 75.886 1.00 47.19 1 MET B O 1
ATOM 769 N N . GLN B 1 2 ? 4.640 32.064 74.415 1.00 43.96 2 GLN B N 1
ATOM 770 C CA . GLN B 1 2 ? 3.253 31.648 74.239 1.00 42.02 2 GLN B CA 1
ATOM 771 C C . GLN B 1 2 ? 3.171 30.247 74.833 1.00 39.44 2 GLN B C 1
ATOM 772 O O . GLN B 1 2 ? 3.766 29.308 74.300 1.00 37.01 2 GLN B O 1
ATOM 778 N N . ILE B 1 3 ? 2.441 30.115 75.937 1.00 35.71 3 ILE B N 1
ATOM 779 C CA . ILE B 1 3 ? 2.314 28.835 76.623 1.00 33.71 3 ILE B CA 1
ATOM 780 C C . ILE B 1 3 ? 0.958 28.152 76.462 1.00 31.43 3 ILE B C 1
ATOM 781 O O . ILE B 1 3 ? -0.088 28.766 76.652 1.00 32.44 3 ILE B O 1
ATOM 786 N N . ASN B 1 4 ? 0.985 26.872 76.107 1.00 29.78 4 ASN B N 1
ATOM 787 C CA . ASN B 1 4 ? -0.243 26.108 75.940 1.00 28.10 4 ASN B CA 1
ATOM 788 C C . ASN B 1 4 ? -0.223 24.938 76.904 1.00 26.86 4 ASN B C 1
ATOM 789 O O . ASN B 1 4 ? 0.676 24.101 76.864 1.00 25.36 4 ASN B O 1
ATOM 794 N N . ILE B 1 5 ? -1.229 24.881 77.764 1.00 24.27 5 ILE B N 1
ATOM 795 C CA . ILE B 1 5 ? -1.317 23.830 78.761 1.00 22.87 5 ILE B CA 1
ATOM 796 C C . ILE B 1 5 ? -2.482 22.910 78.459 1.00 23.06 5 ILE B C 1
ATOM 797 O O . ILE B 1 5 ? -3.620 23.360 78.324 1.00 24.11 5 ILE B O 1
ATOM 802 N N . GLN B 1 6 ? -2.194 21.619 78.354 1.00 23.19 6 GLN B N 1
ATOM 803 C CA . GLN B 1 6 ? -3.222 20.630 78.082 1.00 25.35 6 GLN B CA 1
ATOM 804 C C . GLN B 1 6 ? -3.226 19.559 79.164 1.00 25.76 6 GLN B C 1
ATOM 805 O O . GLN B 1 6 ? -2.188 19.239 79.741 1.00 23.58 6 GLN B O 1
ATOM 811 N N . GLY B 1 7 ? -4.403 19.008 79.431 1.00 26.23 7 GLY B N 1
ATOM 812 C CA . GLY B 1 7 ? -4.521 17.964 80.426 1.00 27.16 7 GLY B CA 1
ATOM 813 C C . GLY B 1 7 ? -5.037 16.694 79.778 1.00 29.01 7 GLY B C 1
ATOM 814 O O . GLY B 1 7 ? -5.707 16.747 78.749 1.00 30.21 7 GLY B O 1
ATOM 815 N N . HIS B 1 8 ? -4.706 15.551 80.367 1.00 29.77 8 HIS B N 1
ATOM 816 C CA . HIS B 1 8 ? -5.159 14.258 79.861 1.00 32.71 8 HIS B CA 1
ATOM 817 C C . HIS B 1 8 ? -5.451 13.338 81.043 1.00 32.98 8 HIS B C 1
ATOM 818 O O . HIS B 1 8 ? -4.568 13.059 81.857 1.00 31.36 8 HIS B O 1
ATOM 825 N N . HIS B 1 9 ? -6.692 12.868 81.131 1.00 34.74 9 HIS B N 1
ATOM 826 C CA . HIS B 1 9 ? -7.107 11.986 82.218 1.00 36.45 9 HIS B CA 1
ATOM 827 C C . HIS B 1 9 ? -6.828 12.651 83.556 1.00 35.54 9 HIS B C 1
ATOM 828 O O . HIS B 1 9 ? -6.280 12.031 84.464 1.00 35.58 9 HIS B O 1
ATOM 835 N N . ILE B 1 10 ? -7.215 13.916 83.671 1.00 35.46 10 ILE B N 1
ATOM 836 C CA . ILE B 1 10 ? -6.987 14.666 84.896 1.00 35.70 10 ILE B CA 1
ATOM 837 C C . ILE B 1 10 ? -7.929 15.854 84.990 1.00 35.59 10 ILE B C 1
ATOM 838 O O . ILE B 1 10 ? -8.439 16.341 83.980 1.00 34.24 10 ILE B O 1
ATOM 843 N N . ASP B 1 11 ? -8.165 16.316 86.210 1.00 36.18 11 ASP B N 1
ATOM 844 C CA . ASP B 1 11 ? -9.021 17.472 86.414 1.00 37.85 11 ASP B CA 1
ATOM 845 C C . ASP B 1 11 ? -8.111 18.687 86.402 1.00 37.67 11 ASP B C 1
ATOM 846 O O . ASP B 1 11 ? -7.603 19.101 87.444 1.00 38.41 11 ASP B O 1
ATOM 851 N N . LEU B 1 12 ? -7.897 19.252 85.217 1.00 36.84 12 LEU B N 1
ATOM 852 C CA . LEU B 1 12 ? -7.025 20.411 85.079 1.00 35.10 12 LEU B CA 1
ATOM 853 C C . LEU B 1 12 ? -7.649 21.634 85.743 1.00 35.25 12 LEU B C 1
ATOM 854 O O . LEU B 1 12 ? -8.296 22.441 85.082 1.00 35.26 12 LEU B O 1
ATOM 859 N N . THR B 1 13 ? -7.448 21.770 87.053 1.00 35.09 13 THR B N 1
ATOM 860 C CA . THR B 1 13 ? -8.007 22.896 87.799 1.00 34.47 13 THR B CA 1
ATOM 861 C C . THR B 1 13 ? -7.308 24.205 87.459 1.00 34.22 13 THR B C 1
ATOM 862 O O . THR B 1 13 ? -6.207 24.211 86.907 1.00 33.56 13 THR B O 1
ATOM 866 N N . ASP B 1 14 ? -7.946 25.319 87.799 1.00 33.24 14 ASP B N 1
ATOM 867 C CA . ASP B 1 14 ? -7.354 26.619 87.530 1.00 34.07 14 ASP B CA 1
ATOM 868 C C . ASP B 1 14 ? -6.115 26.808 88.387 1.00 32.74 14 ASP B C 1
ATOM 869 O O . ASP B 1 14 ? -5.204 27.544 88.015 1.00 32.75 14 ASP B O 1
ATOM 874 N N . SER B 1 15 ? -6.085 26.139 89.536 1.00 31.37 15 SER B N 1
ATOM 875 C CA . SER B 1 15 ? -4.934 26.226 90.426 1.00 29.54 15 SER B CA 1
ATOM 876 C C . SER B 1 15 ? -3.716 25.611 89.741 1.00 28.61 15 SER B C 1
ATOM 877 O O . SER B 1 15 ? -2.619 26.162 89.802 1.00 27.31 15 SER B O 1
ATOM 880 N N . MET B 1 16 ? -3.910 24.463 89.098 1.00 27.34 16 MET B N 1
ATOM 881 C CA . MET B 1 16 ? -2.811 23.810 88.399 1.00 28.44 16 MET B CA 1
ATOM 882 C C . MET B 1 16 ? -2.307 24.733 87.301 1.00 27.90 16 MET B C 1
ATOM 883 O O . MET B 1 16 ? -1.107 24.982 87.186 1.00 27.91 16 MET B O 1
ATOM 888 N N . GLN B 1 17 ? -3.229 25.243 86.494 1.00 27.73 17 GLN B N 1
ATOM 889 C CA . GLN B 1 17 ? -2.849 26.132 85.413 1.00 28.55 17 GLN B CA 1
ATOM 890 C C . GLN B 1 17 ? -2.173 27.386 85.941 1.00 28.42 17 GLN B C 1
ATOM 891 O O . GLN B 1 17 ? -1.151 27.809 85.408 1.00 27.82 17 GLN B O 1
ATOM 897 N N . ASP B 1 18 ? -2.726 27.972 86.999 1.00 28.90 18 ASP B N 1
ATOM 898 C CA . ASP B 1 18 ? -2.127 29.168 87.584 1.00 28.33 18 ASP B CA 1
ATOM 899 C C . ASP B 1 18 ? -0.715 28.852 88.063 1.00 25.92 18 ASP B C 1
ATOM 900 O O . ASP B 1 18 ? 0.218 29.624 87.837 1.00 25.12 18 ASP B O 1
ATOM 905 N N . TYR B 1 19 ? -0.563 27.708 88.725 1.00 23.50 19 TYR B N 1
ATOM 906 C CA . TYR B 1 19 ? 0.737 27.294 89.238 1.00 22.64 19 TYR B CA 1
ATOM 907 C C . TYR B 1 19 ? 1.733 27.120 88.093 1.00 21.99 19 TYR B C 1
ATOM 908 O O . TYR B 1 19 ? 2.868 27.593 88.169 1.00 22.52 19 TYR B O 1
ATOM 917 N N . VAL B 1 20 ? 1.311 26.430 87.037 1.00 21.29 20 VAL B N 1
ATOM 918 C CA . VAL B 1 20 ? 2.184 26.219 85.889 1.00 20.88 20 VAL B CA 1
ATOM 919 C C . VAL B 1 20 ? 2.619 27.567 85.332 1.00 22.24 20 VAL B C 1
ATOM 920 O O . VAL B 1 20 ? 3.802 27.790 85.077 1.00 21.47 20 VAL B O 1
ATOM 924 N N . HIS B 1 21 ? 1.654 28.469 85.152 1.00 24.17 21 HIS B N 1
ATOM 925 C CA . HIS B 1 21 ? 1.950 29.803 84.641 1.00 27.78 21 HIS B CA 1
ATOM 926 C C . HIS B 1 21 ? 2.971 30.498 85.533 1.00 28.87 21 HIS B C 1
ATOM 927 O O . HIS B 1 21 ? 3.902 31.141 85.050 1.00 31.67 21 HIS B O 1
ATOM 934 N N . SER B 1 22 ? 2.791 30.360 86.840 1.00 28.20 22 SER B N 1
ATOM 935 C CA . SER B 1 22 ? 3.687 30.974 87.806 1.00 28.96 22 SER B CA 1
ATOM 936 C C . SER B 1 22 ? 5.129 30.500 87.597 1.00 28.72 22 SER B C 1
ATOM 937 O O . SER B 1 22 ? 6.057 31.309 87.516 1.00 28.49 22 SER B O 1
ATOM 940 N N . LYS B 1 23 ? 5.309 29.187 87.499 1.00 27.56 23 LYS B N 1
ATOM 941 C CA . LYS B 1 23 ? 6.631 28.602 87.305 1.00 27.50 23 LYS B CA 1
ATOM 942 C C . LYS B 1 23 ? 7.309 29.083 86.021 1.00 26.89 23 LYS B C 1
ATOM 943 O O . LYS B 1 23 ? 8.502 29.378 86.018 1.00 25.73 23 LYS B O 1
ATOM 949 N N . PHE B 1 24 ? 6.551 29.154 84.933 1.00 27.88 24 PHE B N 1
ATOM 950 C CA . PHE B 1 24 ? 7.106 29.594 83.659 1.00 29.87 24 PHE B CA 1
ATOM 951 C C . PHE B 1 24 ? 7.336 31.093 83.549 1.00 31.62 24 PHE B C 1
ATOM 952 O O . PHE B 1 24 ? 8.288 31.528 82.896 1.00 32.64 24 PHE B O 1
ATOM 960 N N . ASP B 1 25 ? 6.441 31.885 84.131 1.00 35.32 25 ASP B N 1
ATOM 961 C CA . ASP B 1 25 ? 6.603 33.330 84.069 1.00 39.51 25 ASP B CA 1
ATOM 962 C C . ASP B 1 25 ? 7.986 33.658 84.608 1.00 40.17 25 ASP B C 1
ATOM 963 O O . ASP B 1 25 ? 8.650 34.579 84.133 1.00 41.83 25 ASP B O 1
ATOM 968 N N . LYS B 1 26 ? 8.422 32.882 85.594 1.00 41.10 26 LYS B N 1
ATOM 969 C CA . LYS B 1 26 ? 9.736 33.073 86.190 1.00 41.36 26 LYS B CA 1
ATOM 970 C C . LYS B 1 26 ? 10.817 32.690 85.191 1.00 40.97 26 LYS B C 1
ATOM 971 O O . LYS B 1 26 ? 11.803 33.402 85.025 1.00 40.04 26 LYS B O 1
ATOM 977 N N . LEU B 1 27 ? 10.624 31.559 84.525 1.00 42.02 27 LEU B N 1
ATOM 978 C CA . LEU B 1 27 ? 11.580 31.077 83.539 1.00 42.11 27 LEU B CA 1
ATOM 979 C C . LEU B 1 27 ? 11.740 32.130 82.445 1.00 42.63 27 LEU B C 1
ATOM 980 O O . LEU B 1 27 ? 12.856 32.480 82.056 1.00 40.61 27 LEU B O 1
ATOM 985 N N . GLU B 1 28 ? 10.610 32.639 81.964 1.00 43.45 28 GLU B N 1
ATOM 986 C CA . GLU B 1 28 ? 10.589 33.659 80.922 1.00 45.27 28 GLU B CA 1
ATOM 987 C C . GLU B 1 28 ? 11.408 34.879 81.336 1.00 45.20 28 GLU B C 1
ATOM 988 O O . GLU B 1 28 ? 11.857 35.649 80.490 1.00 45.18 28 GLU B O 1
ATOM 994 N N . ARG B 1 29 ? 11.609 35.044 82.640 1.00 45.71 29 ARG B N 1
ATOM 995 C CA . ARG B 1 29 ? 12.373 36.173 83.160 1.00 46.33 29 ARG B CA 1
ATOM 996 C C . ARG B 1 29 ? 13.813 35.805 83.519 1.00 45.25 29 ARG B C 1
ATOM 997 O O . ARG B 1 29 ? 14.620 36.677 83.838 1.00 44.62 29 ARG B O 1
ATOM 1005 N N . PHE B 1 30 ? 14.130 34.516 83.467 1.00 43.33 30 PHE B N 1
ATOM 1006 C CA . PHE B 1 30 ? 15.475 34.035 83.782 1.00 43.04 30 PHE B CA 1
ATOM 1007 C C . PHE B 1 30 ? 16.185 33.544 82.522 1.00 42.35 30 PHE B C 1
ATOM 1008 O O . PHE B 1 30 ? 17.367 33.206 82.551 1.00 42.77 30 PHE B O 1
ATOM 1016 N N . PHE B 1 31 ? 15.450 33.506 81.417 1.00 39.40 31 PHE B N 1
ATOM 1017 C CA . PHE B 1 31 ? 15.990 33.063 80.139 1.00 37.88 31 PHE B CA 1
ATOM 1018 C C . PHE B 1 31 ? 15.378 33.951 79.066 1.00 37.72 31 PHE B C 1
ATOM 1019 O O . PHE B 1 31 ? 14.196 34.281 79.129 1.00 37.21 31 PHE B O 1
ATOM 1027 N N . ASP B 1 32 ? 16.182 34.328 78.078 1.00 37.23 32 ASP B N 1
ATOM 1028 C CA . ASP B 1 32 ? 15.724 35.260 77.058 1.00 37.68 32 ASP B CA 1
ATOM 1029 C C . ASP B 1 32 ? 15.297 34.782 75.676 1.00 36.06 32 ASP B C 1
ATOM 1030 O O . ASP B 1 32 ? 14.910 35.603 74.850 1.00 37.57 32 ASP B O 1
ATOM 1035 N N . HIS B 1 33 ? 15.342 33.486 75.399 1.00 33.45 33 HIS B N 1
ATOM 1036 C CA . HIS B 1 33 ? 14.954 33.042 74.063 1.00 31.54 33 HIS B CA 1
ATOM 1037 C C . HIS B 1 33 ? 13.825 32.026 74.036 1.00 29.85 33 HIS B C 1
ATOM 1038 O O . HIS B 1 33 ? 13.750 31.217 73.116 1.00 32.01 33 HIS B O 1
ATOM 1045 N N . ILE B 1 34 ? 12.936 32.071 75.021 1.00 28.54 34 ILE B N 1
ATOM 1046 C CA . ILE B 1 34 ? 11.846 31.108 75.048 1.00 27.48 34 ILE B CA 1
ATOM 1047 C C . ILE B 1 34 ? 10.673 31.588 74.203 1.00 29.06 34 ILE B C 1
ATOM 1048 O O . ILE B 1 34 ? 10.023 32.579 74.535 1.00 28.59 34 ILE B O 1
ATOM 1053 N N . ASN B 1 35 ? 10.401 30.880 73.114 1.00 29.04 35 ASN B N 1
ATOM 1054 C CA . ASN B 1 35 ? 9.298 31.239 72.238 1.00 31.00 35 ASN B CA 1
ATOM 1055 C C . ASN B 1 35 ? 8.053 30.444 72.628 1.00 31.82 35 ASN B C 1
ATOM 1056 O O . ASN B 1 35 ? 7.393 30.775 73.615 1.00 35.81 35 ASN B O 1
ATOM 1061 N N . HIS B 1 36 ? 7.724 29.396 71.883 1.00 31.11 36 HIS B N 1
ATOM 1062 C CA . HIS B 1 36 ? 6.552 28.611 72.234 1.00 28.84 36 HIS B CA 1
ATOM 1063 C C . HIS B 1 36 ? 6.846 27.600 73.335 1.00 27.08 36 HIS B C 1
ATOM 1064 O O . H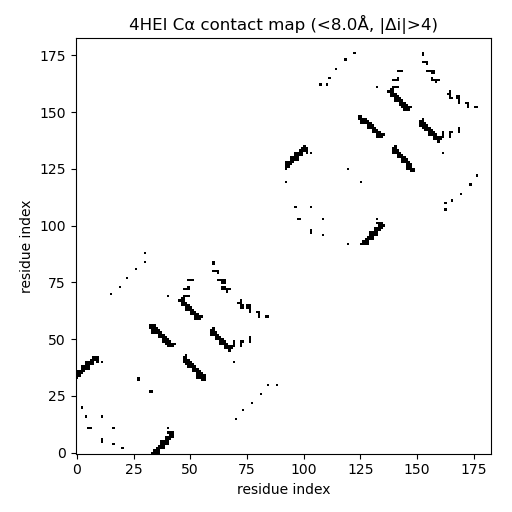IS B 1 36 ? 7.941 27.046 73.420 1.00 26.06 36 HIS B O 1
ATOM 1071 N N . VAL B 1 37 ? 5.855 27.379 74.187 1.00 24.13 37 VAL B N 1
ATOM 1072 C CA . VAL B 1 37 ? 5.979 26.427 75.277 1.00 21.93 37 VAL B CA 1
ATOM 1073 C C . VAL B 1 37 ? 4.740 25.546 75.328 1.00 19.63 37 VAL B C 1
ATOM 1074 O O . VAL B 1 37 ? 3.613 26.046 75.253 1.00 19.95 37 VAL B O 1
ATOM 1078 N N . GLN B 1 38 ? 4.947 24.239 75.438 1.00 17.93 38 GLN B N 1
ATOM 1079 C CA . GLN B 1 38 ? 3.835 23.306 75.557 1.00 17.44 38 GLN B CA 1
ATOM 1080 C C . GLN B 1 38 ? 4.008 22.556 76.859 1.00 17.13 38 GLN B C 1
ATOM 1081 O O . GLN B 1 38 ? 5.118 22.156 77.212 1.00 16.45 38 GLN B O 1
ATOM 1087 N N . VAL B 1 39 ? 2.910 22.380 77.580 1.00 17.32 39 VAL B N 1
ATOM 1088 C CA . VAL B 1 39 ? 2.937 21.648 78.829 1.00 16.79 39 VAL B CA 1
ATOM 1089 C C . VAL B 1 39 ? 1.766 20.682 78.812 1.00 15.82 39 VAL B C 1
ATOM 1090 O O . VAL B 1 39 ? 0.662 21.039 78.393 1.00 18.55 39 VAL B O 1
ATOM 1094 N N . ILE B 1 40 ? 2.019 19.449 79.233 1.00 15.77 40 ILE B N 1
ATOM 1095 C CA . ILE B 1 40 ? 0.978 18.444 79.308 1.00 17.41 40 ILE B CA 1
ATOM 1096 C C . ILE B 1 40 ? 0.996 17.825 80.698 1.00 17.71 40 ILE B C 1
ATOM 1097 O O . ILE B 1 40 ? 2.036 17.361 81.173 1.00 19.33 40 ILE B O 1
ATOM 1102 N N . LEU B 1 41 ? -0.163 17.834 81.347 1.00 20.08 41 LEU B N 1
ATOM 1103 C CA . LEU B 1 41 ? -0.313 17.262 82.676 1.00 20.32 41 LEU B CA 1
ATOM 1104 C C . LEU B 1 41 ? -1.254 16.078 82.507 1.00 21.48 41 LEU B C 1
ATOM 1105 O O . LEU B 1 41 ? -2.346 16.212 81.951 1.00 20.00 41 LEU B O 1
ATOM 1110 N N . ARG B 1 42 ? -0.827 14.910 82.962 1.00 23.20 42 ARG B N 1
ATOM 1111 C CA . ARG B 1 42 ? -1.669 13.738 82.826 1.00 25.55 42 ARG B CA 1
ATOM 1112 C C . ARG B 1 42 ? -1.435 12.729 83.932 1.00 25.96 42 ARG B C 1
ATOM 1113 O O . ARG B 1 42 ? -0.452 12.803 84.670 1.00 26.66 42 ARG B O 1
ATOM 1121 N N . VAL B 1 43 ? -2.353 11.779 84.032 1.00 27.96 43 VAL B N 1
ATOM 1122 C CA . VAL B 1 43 ? -2.278 10.750 85.052 1.00 30.33 43 VAL B CA 1
ATOM 1123 C C . VAL B 1 43 ? -2.232 9.361 84.433 1.00 32.12 43 VAL B C 1
ATOM 1124 O O . VAL B 1 43 ? -3.000 9.052 83.529 1.00 33.49 43 VAL B O 1
ATOM 1128 N N . GLU B 1 44 ? -1.317 8.533 84.919 1.00 35.32 44 GLU B N 1
ATOM 1129 C CA . GLU B 1 44 ? -1.197 7.158 84.451 1.00 39.09 44 GLU B CA 1
ATOM 1130 C C . GLU B 1 44 ? -1.092 6.343 85.729 1.00 40.06 44 GLU B C 1
ATOM 1131 O O . GLU B 1 44 ? -0.024 6.264 86.336 1.00 38.10 44 GLU B O 1
ATOM 1137 N N . LYS B 1 45 ? -2.215 5.763 86.143 1.00 42.55 45 LYS B N 1
ATOM 1138 C CA . LYS B 1 45 ? -2.270 4.976 87.369 1.00 45.02 45 LYS B CA 1
ATOM 1139 C C . LYS B 1 45 ? -2.129 5.922 88.559 1.00 44.78 45 LYS B C 1
ATOM 1140 O O . LYS B 1 45 ? -2.860 6.903 88.660 1.00 45.62 45 LYS B O 1
ATOM 1146 N N . LEU B 1 46 ? -1.193 5.644 89.455 1.00 45.50 46 LEU B N 1
ATOM 1147 C CA . LEU B 1 46 ? -1.014 6.501 90.621 1.00 45.67 46 LEU B CA 1
ATOM 1148 C C . LEU B 1 46 ? 0.091 7.528 90.412 1.00 44.26 46 LEU B C 1
ATOM 1149 O O . LEU B 1 46 ? 0.526 8.186 91.357 1.00 46.01 46 LEU B O 1
ATOM 1154 N N . ARG B 1 47 ? 0.538 7.673 89.170 1.00 41.78 47 ARG B N 1
ATOM 1155 C CA . ARG B 1 47 ? 1.603 8.619 88.866 1.00 37.53 47 ARG B CA 1
ATOM 1156 C C . ARG B 1 47 ? 1.105 9.897 88.198 1.00 34.83 47 ARG B C 1
ATOM 1157 O O . ARG B 1 47 ? 0.361 9.858 87.217 1.00 32.38 47 ARG B O 1
ATOM 1165 N N . GLN B 1 48 ? 1.518 11.029 88.756 1.00 31.49 48 GLN B N 1
ATOM 1166 C CA . GLN B 1 48 ? 1.165 12.341 88.230 1.00 28.88 48 GLN B CA 1
ATOM 1167 C C . GLN B 1 48 ? 2.299 12.699 87.282 1.00 26.82 48 GLN B C 1
ATOM 1168 O O . GLN B 1 48 ? 3.455 12.791 87.696 1.00 23.49 48 GLN B O 1
ATOM 1174 N N . ILE B 1 49 ? 1.972 12.886 86.007 1.00 26.50 49 ILE B N 1
ATOM 1175 C CA . ILE B 1 49 ? 2.991 13.196 85.010 1.00 23.75 49 ILE B CA 1
ATOM 1176 C C . ILE B 1 49 ? 2.930 14.603 84.452 1.00 20.90 49 ILE B C 1
ATOM 1177 O O . ILE B 1 49 ? 1.877 15.063 84.029 1.00 21.44 49 ILE B O 1
ATOM 1182 N N . ALA B 1 5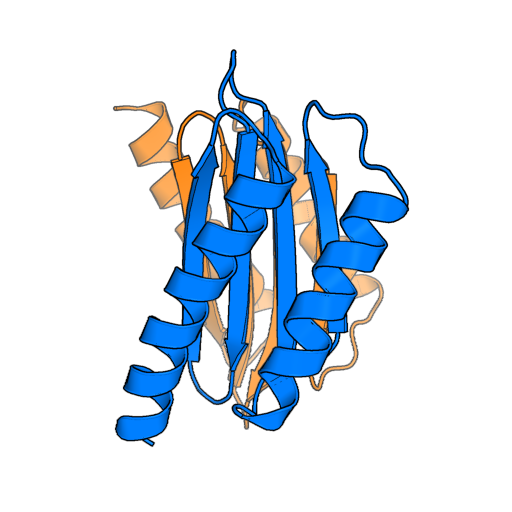0 ? 4.071 15.283 84.444 1.00 19.59 50 ALA B N 1
ATOM 1183 C CA . ALA B 1 50 ? 4.132 16.637 83.897 1.00 17.82 50 ALA B CA 1
ATOM 1184 C C . ALA B 1 50 ? 5.164 16.624 82.777 1.00 16.45 50 ALA B C 1
ATOM 1185 O O . ALA B 1 50 ? 6.315 16.213 82.982 1.00 16.75 50 ALA B O 1
ATOM 1187 N N . GLU B 1 51 ? 4.742 17.073 81.595 1.00 15.07 51 GLU B N 1
ATOM 1188 C CA . GLU B 1 51 ? 5.602 17.116 80.416 1.00 14.37 51 GLU B CA 1
ATOM 1189 C C . GLU B 1 51 ? 5.707 18.543 79.906 1.00 13.78 51 GLU B C 1
ATOM 1190 O O . GLU B 1 51 ? 4.748 19.312 79.996 1.00 15.37 51 GLU B O 1
ATOM 1196 N N . ALA B 1 52 ? 6.859 18.894 79.346 1.00 15.68 52 ALA B N 1
ATOM 1197 C CA . ALA B 1 52 ? 7.040 20.228 78.793 1.00 16.31 52 ALA B CA 1
ATOM 1198 C C . ALA B 1 52 ? 8.060 20.273 77.667 1.00 16.89 52 ALA B C 1
ATOM 1199 O O . ALA B 1 52 ? 9.061 19.546 77.675 1.00 16.23 52 ALA B O 1
ATOM 1201 N N . THR B 1 53 ? 7.779 21.121 76.686 1.00 15.57 53 THR B N 1
ATOM 1202 C CA . THR B 1 53 ? 8.672 21.343 75.565 1.00 14.96 53 THR B CA 1
ATOM 1203 C C . THR B 1 53 ? 8.787 22.853 75.415 1.00 15.69 53 THR B C 1
ATOM 1204 O O . THR B 1 53 ? 7.778 23.536 75.252 1.00 16.75 53 THR B O 1
ATOM 1208 N N . LEU B 1 54 ? 10.011 23.369 75.507 1.00 16.54 54 LEU B N 1
ATOM 1209 C CA . LEU B 1 54 ? 10.283 24.797 75.359 1.00 18.98 54 LEU B CA 1
ATOM 1210 C C . LEU B 1 54 ? 11.054 24.941 74.057 1.00 17.97 54 LEU B C 1
ATOM 1211 O O . LEU B 1 54 ? 12.105 24.322 73.874 1.00 17.42 54 LEU B O 1
ATOM 1216 N N . HIS B 1 55 ? 10.539 25.752 73.150 1.00 15.69 55 HIS B N 1
ATOM 1217 C CA . HIS B 1 55 ? 11.208 25.956 71.881 1.00 16.14 55 HIS B CA 1
ATOM 1218 C C . HIS B 1 55 ? 12.040 27.215 72.018 1.00 17.95 55 HIS B C 1
ATOM 1219 O O . HIS B 1 55 ? 11.501 28.315 72.160 1.00 17.44 55 HIS B O 1
ATOM 1226 N N . VAL B 1 56 ? 13.358 27.048 72.006 1.00 17.46 56 VAL B N 1
ATOM 1227 C CA . VAL B 1 56 ? 14.257 28.188 72.137 1.00 20.01 56 VAL B CA 1
ATOM 1228 C C . VAL B 1 56 ? 15.049 28.443 70.865 1.00 22.47 56 VAL B C 1
ATOM 1229 O O . VAL B 1 56 ? 14.674 27.977 69.792 1.00 21.76 56 VAL B O 1
ATOM 1233 N N . ASN B 1 57 ? 16.149 29.184 70.988 1.00 23.80 57 ASN B N 1
ATOM 1234 C CA . ASN B 1 57 ? 16.970 29.512 69.831 1.00 26.94 57 ASN B CA 1
ATOM 1235 C C . ASN B 1 57 ? 17.809 28.332 69.338 1.00 26.59 57 ASN B C 1
ATOM 1236 O O . ASN B 1 57 ? 18.786 27.937 69.977 1.00 26.24 57 ASN B O 1
ATOM 1241 N N . GLN B 1 58 ? 17.408 27.784 68.192 1.00 25.43 58 GLN B N 1
ATOM 1242 C CA . GLN B 1 58 ? 18.085 26.652 67.557 1.00 26.31 58 GLN B CA 1
ATOM 1243 C C . GLN B 1 58 ? 18.080 25.370 68.387 1.00 24.43 58 GLN B C 1
ATOM 1244 O O . GLN B 1 58 ? 18.996 24.557 68.279 1.00 23.02 58 GLN B O 1
ATOM 1250 N N . ALA B 1 59 ? 17.051 25.185 69.211 1.00 22.15 59 ALA B N 1
ATOM 1251 C CA . ALA B 1 59 ? 16.957 23.986 70.034 1.00 18.38 59 ALA B CA 1
ATOM 1252 C C . ALA B 1 59 ? 15.633 23.896 70.775 1.00 18.22 59 ALA B C 1
ATOM 1253 O O . ALA B 1 59 ? 14.877 24.863 70.845 1.00 19.86 59 ALA B O 1
ATOM 1255 N N . GLU B 1 60 ? 15.365 22.716 71.318 1.00 15.47 60 GLU B N 1
ATOM 1256 C CA . GLU B 1 60 ? 14.167 22.464 72.101 1.00 13.70 60 GLU B CA 1
ATOM 1257 C C . GLU B 1 60 ? 14.555 21.867 73.447 1.00 15.64 60 GLU B C 1
ATOM 1258 O O . GLU B 1 60 ? 15.359 20.935 73.511 1.00 16.21 60 GLU B O 1
ATOM 1264 N N . ILE B 1 61 ? 13.989 22.416 74.518 1.00 13.63 61 ILE B N 1
ATOM 1265 C CA . ILE B 1 61 ? 14.235 21.949 75.882 1.00 17.45 61 ILE B CA 1
ATOM 1266 C C . ILE B 1 61 ? 13.037 21.076 76.246 1.00 16.41 61 ILE B C 1
ATOM 1267 O O . ILE B 1 61 ? 11.942 21.572 76.518 1.00 15.98 61 ILE B O 1
ATOM 1272 N N . HIS B 1 62 ? 13.255 19.769 76.265 1.00 15.57 62 HIS B N 1
ATOM 1273 C CA . HIS B 1 62 ? 12.185 18.820 76.514 1.00 15.95 62 HIS B CA 1
ATOM 1274 C C . HIS B 1 62 ? 12.457 17.918 77.717 1.00 17.33 62 HIS B C 1
ATOM 1275 O O . HIS B 1 62 ? 13.562 17.389 77.878 1.00 16.40 62 HIS B O 1
ATOM 1282 N N . ALA B 1 63 ? 11.444 17.741 78.558 1.00 17.36 63 ALA B N 1
ATOM 1283 C CA . ALA B 1 63 ? 11.587 16.896 79.738 1.00 17.51 63 ALA B CA 1
ATOM 1284 C C . ALA B 1 63 ? 10.245 16.468 80.307 1.00 17.16 63 ALA B C 1
ATOM 1285 O O . ALA B 1 63 ? 9.216 17.103 80.060 1.00 15.93 63 ALA B O 1
ATOM 1287 N N . HIS B 1 64 ? 10.272 15.368 81.051 1.00 17.20 64 HIS B N 1
ATOM 1288 C CA . HIS B 1 64 ? 9.094 14.828 81.720 1.00 16.96 64 HIS B CA 1
ATOM 1289 C C . HIS B 1 64 ? 9.524 14.597 83.169 1.00 17.10 64 HIS B C 1
ATOM 1290 O O . HIS B 1 64 ? 10.711 14.406 83.444 1.00 18.60 64 HIS B O 1
ATOM 1297 N N . ALA B 1 65 ? 8.559 14.600 84.075 1.00 17.37 65 ALA B N 1
ATOM 1298 C CA . ALA B 1 65 ? 8.806 14.339 85.487 1.00 19.59 65 ALA B CA 1
ATOM 1299 C C . ALA B 1 65 ? 7.524 13.735 86.046 1.00 21.83 65 ALA B C 1
ATOM 1300 O O . ALA B 1 65 ? 6.425 14.076 85.602 1.00 21.00 65 ALA B O 1
ATOM 1302 N N . ASP B 1 66 ? 7.653 12.824 87.004 1.00 24.19 66 ASP B N 1
ATOM 1303 C CA . ASP B 1 66 ? 6.475 12.218 87.604 1.00 25.96 66 ASP B CA 1
ATOM 1304 C C . ASP B 1 66 ? 6.599 12.190 89.120 1.00 25.94 66 ASP B C 1
ATOM 1305 O O . ASP B 1 66 ? 7.699 12.273 89.670 1.00 24.30 66 ASP B O 1
ATOM 1310 N N . ASP B 1 67 ? 5.460 12.080 89.789 1.00 24.71 67 ASP B N 1
ATOM 1311 C CA . ASP B 1 67 ? 5.424 12.071 91.245 1.00 26.34 67 ASP B CA 1
ATOM 1312 C C . ASP B 1 67 ? 4.018 11.691 91.672 1.00 26.55 67 ASP B C 1
ATOM 1313 O O . ASP B 1 67 ? 3.102 11.691 90.856 1.00 28.23 67 ASP B O 1
ATOM 1318 N N . GLU B 1 68 ? 3.836 11.357 92.947 1.00 27.96 68 GLU B N 1
ATOM 1319 C CA . GLU B 1 68 ? 2.509 10.985 93.421 1.00 27.77 68 GLU B CA 1
ATOM 1320 C C . GLU B 1 68 ? 1.605 12.207 93.506 1.00 25.66 68 GLU B C 1
ATOM 1321 O O . GLU B 1 68 ? 0.385 12.085 93.515 1.00 26.23 68 GLU B O 1
ATOM 1327 N N . ASN B 1 69 ? 2.222 13.384 93.551 1.00 25.51 69 ASN B N 1
ATOM 1328 C CA . ASN B 1 69 ? 1.510 14.664 93.620 1.00 24.27 69 ASN B CA 1
ATOM 1329 C C . ASN B 1 69 ? 1.854 15.506 92.383 1.00 23.27 69 ASN B C 1
ATOM 1330 O O . ASN B 1 69 ? 3.024 15.714 92.077 1.00 23.30 69 ASN B O 1
ATOM 1335 N N . MET B 1 70 ? 0.832 15.995 91.683 1.00 21.88 70 MET B N 1
ATOM 1336 C CA . MET B 1 70 ? 1.042 16.775 90.464 1.00 21.70 70 MET B CA 1
ATOM 1337 C C . MET B 1 70 ? 1.858 18.051 90.644 1.00 21.86 70 MET B C 1
ATOM 1338 O O . MET B 1 70 ? 2.688 18.379 89.805 1.00 21.11 70 MET B O 1
ATOM 1343 N N . TYR B 1 71 ? 1.629 18.779 91.732 1.00 21.70 71 TYR B N 1
ATOM 1344 C CA . TYR B 1 71 ? 2.376 20.005 91.949 1.00 20.06 71 TYR B CA 1
ATOM 1345 C C . TYR B 1 71 ? 3.849 19.697 92.163 1.00 19.77 71 TYR B C 1
ATOM 1346 O O . TYR B 1 71 ? 4.713 20.445 91.716 1.00 20.19 71 TYR B O 1
ATOM 1355 N N . ALA B 1 72 ? 4.132 18.589 92.842 1.00 21.38 72 ALA B N 1
ATOM 1356 C CA . ALA B 1 72 ? 5.509 18.167 93.075 1.00 20.62 72 ALA B CA 1
ATOM 1357 C C . ALA B 1 72 ? 6.099 17.738 91.731 1.00 20.51 72 ALA B C 1
ATOM 1358 O O . ALA B 1 72 ? 7.282 17.944 91.465 1.00 20.20 72 ALA B O 1
ATOM 1360 N N . ALA B 1 73 ? 5.264 17.141 90.884 1.00 20.75 73 ALA B N 1
ATOM 1361 C CA . ALA B 1 73 ? 5.717 16.704 89.565 1.00 21.17 73 ALA B CA 1
ATOM 1362 C C . ALA B 1 73 ? 6.146 17.925 88.756 1.00 20.52 73 ALA B C 1
ATOM 1363 O O . ALA B 1 73 ? 7.197 17.925 88.110 1.00 19.40 73 ALA B O 1
ATOM 1365 N N . ILE B 1 74 ? 5.331 18.973 88.804 1.00 21.93 74 ILE B N 1
ATOM 1366 C CA . ILE B 1 74 ? 5.643 20.194 88.078 1.00 21.04 74 ILE B CA 1
ATOM 1367 C C . ILE B 1 74 ? 6.938 20.810 88.593 1.00 21.67 74 ILE B C 1
ATOM 1368 O O . ILE B 1 74 ? 7.756 21.282 87.804 1.00 21.61 74 ILE B O 1
ATOM 1373 N N . ASP B 1 75 ? 7.133 20.801 89.911 1.00 22.09 75 ASP B N 1
ATOM 1374 C CA . ASP B 1 75 ? 8.354 21.360 90.479 1.00 23.67 75 ASP B CA 1
ATOM 1375 C C . ASP B 1 75 ? 9.567 20.610 89.969 1.00 21.94 75 ASP B C 1
ATOM 1376 O O . ASP B 1 75 ? 10.575 21.215 89.624 1.00 23.19 75 ASP B O 1
ATOM 1381 N N . SER B 1 76 ? 9.465 19.286 89.931 1.00 21.81 76 SER B N 1
ATOM 1382 C CA . SER B 1 76 ? 10.567 18.461 89.456 1.00 22.47 76 SER B CA 1
ATOM 1383 C C . SER B 1 76 ? 10.823 18.725 87.981 1.00 21.43 76 SER B C 1
ATOM 1384 O O . SER B 1 76 ? 11.976 18.777 87.547 1.00 22.62 76 SER B O 1
ATOM 1387 N N . LEU B 1 77 ? 9.747 18.899 87.214 1.00 20.14 77 LEU B N 1
ATOM 1388 C CA . LEU B 1 77 ? 9.872 19.171 85.785 1.00 19.41 77 LEU B CA 1
ATOM 1389 C C . LEU B 1 77 ? 10.654 20.455 85.555 1.00 20.48 77 LEU B C 1
ATOM 1390 O O . LEU B 1 77 ? 11.587 20.486 84.756 1.00 19.12 77 LEU B O 1
ATOM 1395 N N . VAL B 1 78 ? 10.272 21.518 86.260 1.00 20.94 78 VAL B N 1
ATOM 1396 C CA . VAL B 1 78 ? 10.954 22.794 86.108 1.00 22.41 78 VAL B CA 1
ATOM 1397 C C . VAL B 1 78 ? 12.435 22.684 86.456 1.00 23.79 78 VAL B C 1
ATOM 1398 O O . VAL B 1 78 ? 13.278 23.263 85.772 1.00 23.49 78 VAL B O 1
ATOM 1402 N N . ASP B 1 79 ? 12.759 21.939 87.508 1.00 25.34 79 ASP B N 1
ATOM 1403 C CA . ASP B 1 79 ? 14.161 21.771 87.870 1.00 27.87 79 ASP B CA 1
ATOM 1404 C C . ASP B 1 79 ? 14.935 21.122 86.721 1.00 27.20 79 ASP B C 1
ATOM 1405 O O . ASP B 1 79 ? 16.083 21.478 86.466 1.00 29.21 79 ASP B O 1
ATOM 1410 N N . LYS B 1 80 ? 14.308 20.181 86.019 1.00 26.11 80 LYS B N 1
ATOM 1411 C CA . LYS B 1 80 ? 14.959 19.527 84.887 1.00 25.72 80 LYS B CA 1
ATOM 1412 C C . LYS B 1 80 ? 15.126 20.506 83.722 1.00 24.00 80 LYS B C 1
ATOM 1413 O O . LYS B 1 80 ? 16.170 20.530 83.064 1.00 24.59 80 LYS B O 1
ATOM 1419 N N . LEU B 1 81 ? 14.094 21.310 83.468 1.00 22.70 81 LEU B N 1
ATOM 1420 C CA . LEU B 1 81 ? 14.144 22.292 82.390 1.00 22.05 81 LEU B CA 1
ATOM 1421 C C . LEU B 1 81 ? 15.217 23.344 82.655 1.00 23.34 81 LEU B C 1
ATOM 1422 O O . LEU B 1 81 ? 15.964 23.717 81.751 1.00 23.73 81 LEU B O 1
ATOM 1427 N N . VAL B 1 82 ? 15.296 23.817 83.899 1.00 25.19 82 VAL B N 1
ATOM 1428 C CA . VAL B 1 82 ? 16.288 24.822 84.269 1.00 26.69 82 VAL B CA 1
ATOM 1429 C C . VAL B 1 82 ? 17.702 24.301 84.037 1.00 27.62 82 VAL B C 1
ATOM 1430 O O . VAL B 1 82 ? 18.558 25.020 83.515 1.00 28.40 82 VAL B O 1
ATOM 1434 N N . ARG B 1 83 ? 17.941 23.055 84.429 1.00 29.11 83 ARG B N 1
ATOM 1435 C CA . ARG B 1 83 ? 19.251 22.448 84.245 1.00 30.79 83 ARG B CA 1
ATOM 1436 C C . ARG B 1 83 ? 19.627 22.499 82.774 1.00 29.54 83 ARG B C 1
ATOM 1437 O O . ARG B 1 83 ? 20.720 22.939 82.424 1.00 28.78 83 ARG B O 1
ATOM 1445 N N . GLN B 1 84 ? 18.712 22.042 81.920 1.00 28.45 84 GLN B N 1
ATOM 1446 C CA . GLN B 1 84 ? 18.932 22.039 80.480 1.00 27.42 84 GLN B CA 1
ATOM 1447 C C . GLN B 1 84 ? 19.095 23.447 79.923 1.00 27.74 84 GLN B C 1
ATOM 1448 O O . GLN B 1 84 ? 19.961 23.689 79.087 1.00 27.38 84 GLN B O 1
ATOM 1454 N N . LEU B 1 85 ? 18.248 24.368 80.375 1.00 27.15 85 LEU B N 1
ATOM 1455 C CA . LEU B 1 85 ? 18.308 25.748 79.906 1.00 28.34 85 LEU B CA 1
ATOM 1456 C C . LEU B 1 85 ? 19.650 26.392 80.230 1.00 30.30 85 LEU B C 1
ATOM 1457 O O . LEU B 1 85 ? 20.189 27.159 79.429 1.00 31.71 85 LEU B O 1
ATOM 1462 N N . ASN B 1 86 ? 20.187 26.084 81.404 1.00 32.17 86 ASN B N 1
ATOM 1463 C CA . ASN B 1 86 ? 21.476 26.630 81.809 1.00 34.43 86 ASN B CA 1
ATOM 1464 C C . ASN B 1 86 ? 22.586 26.090 80.920 1.00 36.38 86 ASN B C 1
ATOM 1465 O O . ASN B 1 86 ? 23.420 26.846 80.428 1.00 37.32 86 ASN B O 1
ATOM 1470 N N . LYS B 1 87 ? 22.615 24.772 80.754 1.00 38.10 87 LYS B N 1
ATOM 1471 C CA . LYS B 1 87 ? 23.630 24.134 79.925 1.00 41.55 87 LYS B CA 1
ATOM 1472 C C . LYS B 1 87 ? 23.572 24.738 78.530 1.00 41.93 87 LYS B C 1
ATOM 1473 O O . LYS B 1 87 ? 24.597 24.941 77.884 1.00 43.05 87 LYS B O 1
ATOM 1479 N N . HIS B 1 88 ? 22.358 25.023 78.075 1.00 42.53 88 HIS B N 1
ATOM 1480 C CA . HIS B 1 88 ? 22.147 25.595 76.753 1.00 43.38 88 HIS B CA 1
ATOM 1481 C C . HIS B 1 88 ? 22.655 27.026 76.621 1.00 45.65 88 HIS B C 1
ATOM 1482 O O . HIS B 1 88 ? 23.456 27.322 75.736 1.00 46.48 88 HIS B O 1
ATOM 1489 N N . LYS B 1 89 ? 22.187 27.911 77.496 1.00 48.56 89 LYS B N 1
ATOM 1490 C CA . LYS B 1 89 ? 22.594 29.313 77.456 1.00 51.28 89 LYS B CA 1
ATOM 1491 C C . LYS B 1 89 ? 24.108 29.438 77.563 1.00 52.93 89 LYS B C 1
ATOM 1492 O O . LYS B 1 89 ? 24.713 30.342 76.988 1.00 52.74 89 LYS B O 1
ATOM 1498 N N . GLU B 1 90 ? 24.712 28.520 78.308 1.00 55.37 90 GLU B N 1
ATOM 1499 C CA . GLU B 1 90 ? 26.154 28.515 78.508 1.00 57.86 90 GLU B CA 1
ATOM 1500 C C . GLU B 1 90 ? 26.879 28.216 77.199 1.00 58.05 90 GLU B C 1
ATOM 1501 O O . GLU B 1 90 ? 27.551 29.085 76.643 1.00 58.92 90 GLU B O 1
ATOM 1507 N N . LYS B 1 91 ? 26.736 26.990 76.707 1.00 58.24 91 LYS B N 1
ATOM 1508 C CA . LYS B 1 91 ? 27.378 26.587 75.460 1.00 58.32 91 LYS B CA 1
#

Secondary structure (P-SEA, 3-state):
cbbbbbbccccccaaaaaaaaaaaaaaaaacccccbbbbbbbbccccbbbbbcccccccccccccccccaaaaaaaaaaaaaaaaaaaaaac/cbbbbbbccccccaaaaaaaaaaaaaaaaacccccbbbbbbbbcccbbbbbbcccccccccccccccccaaaaaaaaaaaaaaaaaaaaac

Organism: Vibrio cholerae serotype O1 (strain ATCC 39315 / El Tor Inaba N16961) (NCBI:txid243277)